Protein AF-A0A178J7U0-F1 (afdb_monomer)

Organism: NCBI:txid300876

Foldseek 3Di:
DADVVLVVLLVQLVVCLVVLPLVSLVVSLVVLVVPLPPDALQNLLSSLQSNLSSLVSNLVSVCVVDPCLPPPDDPSLVSSLVSLVSSVVRPNLVVDDLVVNLVSLQSNLVSCVSVVVLLVSLVSLVVSCVSPVQAPSSLLVNLVSLQVVLVLDPDVLSSLVSLLSSLVSLVCLPVDDGDYPVDDDPLSSVSSVVSNVVSVVSNVVVVPDPVDQLQPADQDDDPVSNVLLQVCLVVLLACAVVSSNHSHVNRSHNPDDADDDDDDVPDDDDVRVVLVVLSVLLVVLSVLLVCLVPDDDADCVCPPDDDDDPVPPDDDHPSSVSNVVSVVSNVVSSVCSVVVSVVVVVVVCVVVDDDPPPPPSPSD

Secondary structure (DSSP, 8-state):
---HHHHHHHHHHHHHHHHT-HHHHHHHHHHHHHHHTTS-HHHHHHHHHHHHHHHHHHHHHHHTS---TT-S--HHHHHHHHHHHHHHHSTTGGGS-HHHHHHHHHHHHHHHHHTT-HHHHHHHHHHHHHH-TTBHHHHHHHHHHHHHHHHT-S-HHHHHHHHHHHHHHHTTBTTB--B-SSS--HHHHHHHHHHHHHHHHHHHHTT--TT--TT-S---SSHHHHHHHHHHHHTT-SS-HHHHH---GGG-S-----------TT----HHHHHHHHHHHHHHHHHHHHHHHH-----GGGTT------SS-PPPSHHHHHHHHHHHHHHHHHHHHHHHHHHHHHHHHTTS-SSSTTSSSTT-

Structure (mmCIF, N/CA/C/O backbone):
data_AF-A0A178J7U0-F1
#
_entry.id   AF-A0A178J7U0-F1
#
loop_
_atom_site.group_PDB
_atom_site.id
_atom_site.type_symbol
_atom_site.label_atom_id
_atom_site.label_alt_id
_atom_site.label_comp_id
_atom_site.label_asym_id
_atom_site.label_entity_id
_atom_site.label_seq_id
_atom_site.pdbx_PDB_ins_code
_atom_site.Cartn_x
_atom_site.Cartn_y
_atom_site.Cartn_z
_atom_site.occupancy
_atom_site.B_iso_or_equiv
_atom_site.auth_seq_id
_atom_site.auth_comp_id
_atom_site.auth_asym_id
_atom_site.auth_atom_id
_atom_site.pdbx_PDB_model_num
ATOM 1 N N . MET A 1 1 ? -24.434 7.297 14.575 1.00 56.34 1 MET A N 1
ATOM 2 C CA . MET A 1 1 ? -23.879 8.047 15.725 1.00 56.34 1 MET A CA 1
ATOM 3 C C . MET A 1 1 ? -23.150 7.041 16.586 1.00 56.34 1 MET A C 1
ATOM 5 O O . MET A 1 1 ? -23.702 5.963 16.775 1.00 56.34 1 MET A O 1
ATOM 9 N N . LEU A 1 2 ? -21.921 7.351 17.004 1.00 70.94 2 LEU A N 1
ATOM 10 C CA . LEU A 1 2 ? -21.118 6.433 17.809 1.00 70.94 2 LEU A CA 1
ATOM 11 C C . LEU A 1 2 ? -21.792 6.242 19.175 1.00 70.94 2 LEU A C 1
ATOM 13 O O . LEU A 1 2 ? -22.425 7.163 19.695 1.00 70.94 2 LEU A O 1
ATOM 17 N N . ASN A 1 3 ? -21.712 5.037 19.736 1.00 82.00 3 ASN A N 1
ATOM 18 C CA . ASN A 1 3 ? -22.188 4.801 21.095 1.00 82.00 3 ASN A CA 1
ATOM 19 C C . ASN A 1 3 ? -21.340 5.648 22.067 1.00 82.00 3 ASN A C 1
ATOM 21 O O . ASN A 1 3 ? -20.114 5.621 22.001 1.00 82.00 3 ASN A O 1
ATOM 25 N N . LYS A 1 4 ? -21.984 6.383 22.980 1.00 86.81 4 LYS A N 1
ATOM 26 C CA . LYS A 1 4 ? -21.313 7.239 23.972 1.00 86.81 4 LYS A CA 1
ATOM 27 C C . LYS A 1 4 ? -20.324 6.465 24.852 1.00 86.81 4 LYS A C 1
ATOM 29 O O . LYS A 1 4 ? -19.312 7.011 25.276 1.00 86.81 4 LYS A O 1
ATOM 34 N N . GLU A 1 5 ? -20.608 5.194 25.124 1.00 90.06 5 GLU A N 1
ATOM 35 C CA . GLU A 1 5 ? -19.690 4.312 25.849 1.00 90.06 5 GLU A CA 1
ATOM 36 C C . GLU A 1 5 ? -18.406 4.048 25.048 1.00 90.06 5 GLU A C 1
ATOM 38 O O . GLU A 1 5 ? -17.313 4.089 25.605 1.00 90.06 5 GLU A O 1
ATOM 43 N N . ILE A 1 6 ? -18.524 3.885 23.727 1.00 91.44 6 ILE A N 1
ATOM 44 C CA . ILE A 1 6 ? -17.388 3.718 22.811 1.00 91.44 6 ILE A CA 1
ATOM 45 C C . ILE A 1 6 ? -16.598 5.028 22.693 1.00 91.44 6 ILE A C 1
ATOM 47 O O . ILE A 1 6 ? -15.373 4.997 22.729 1.00 91.44 6 ILE A O 1
ATOM 51 N N . GLU A 1 7 ? -17.268 6.182 22.618 1.00 90.62 7 GLU A N 1
ATOM 52 C CA . GLU A 1 7 ? -16.591 7.491 22.626 1.00 90.62 7 GLU A CA 1
ATOM 53 C C . GLU A 1 7 ? -15.745 7.682 23.894 1.00 90.62 7 GLU A C 1
ATOM 55 O O . GLU A 1 7 ? -14.576 8.057 23.808 1.00 90.62 7 GLU A O 1
ATOM 60 N N . ASN A 1 8 ? -16.308 7.366 25.065 1.00 92.62 8 ASN A N 1
ATOM 61 C CA . ASN A 1 8 ? -15.583 7.434 26.334 1.00 92.62 8 ASN A CA 1
ATOM 62 C C . ASN A 1 8 ? -14.399 6.461 26.374 1.00 92.62 8 ASN A C 1
ATOM 64 O O . ASN A 1 8 ? -13.331 6.825 26.859 1.00 92.62 8 ASN A O 1
ATOM 68 N N . LEU A 1 9 ? -14.569 5.248 25.838 1.00 93.38 9 LEU A N 1
ATOM 69 C CA . LEU A 1 9 ? -13.493 4.264 25.761 1.00 93.38 9 LEU A CA 1
ATOM 70 C C . LEU A 1 9 ? -12.312 4.783 24.931 1.00 93.38 9 LEU A C 1
ATOM 72 O O . LEU A 1 9 ? -11.167 4.614 25.338 1.00 93.38 9 LEU A O 1
ATOM 76 N N . GLY A 1 10 ? -12.583 5.454 23.806 1.00 92.19 10 GLY A N 1
ATOM 77 C CA . GLY A 1 10 ? -11.550 6.103 22.997 1.00 92.19 10 GLY A CA 1
ATOM 78 C C . GLY A 1 10 ? -10.748 7.135 23.795 1.00 92.19 10 GLY A C 1
ATOM 79 O O . GLY A 1 10 ? -9.522 7.090 23.787 1.00 92.19 10 GLY A O 1
ATOM 80 N N . LEU A 1 11 ? -11.431 7.993 24.561 1.00 92.88 11 LEU A N 1
ATOM 81 C CA . LEU A 1 11 ? -10.778 8.988 25.422 1.00 92.88 11 LEU A CA 1
ATOM 82 C C . LEU A 1 11 ? -9.927 8.343 26.527 1.00 92.88 11 LEU A C 1
ATOM 84 O O . LEU A 1 11 ? -8.836 8.823 26.825 1.00 92.88 11 LEU A O 1
ATOM 88 N N . GLU A 1 12 ? -10.404 7.256 27.141 1.00 95.75 12 GLU A N 1
ATOM 89 C CA . GLU A 1 12 ? -9.623 6.517 28.140 1.00 95.75 12 GLU A CA 1
ATOM 90 C C . GLU A 1 12 ? -8.363 5.886 27.540 1.00 95.75 12 GLU A C 1
ATOM 92 O O . GLU A 1 12 ? -7.323 5.858 28.200 1.00 95.75 12 GLU A O 1
ATOM 97 N N . ILE A 1 13 ? -8.444 5.398 26.299 1.00 94.88 13 ILE A N 1
ATOM 98 C CA . ILE A 1 13 ? -7.295 4.855 25.571 1.00 94.88 13 ILE A CA 1
ATOM 99 C C . ILE A 1 13 ? -6.288 5.958 25.276 1.00 94.88 13 ILE A C 1
ATOM 101 O O . ILE A 1 13 ? -5.111 5.758 25.560 1.00 94.88 13 ILE A O 1
ATOM 105 N N . ASP A 1 14 ? -6.725 7.114 24.776 1.00 91.94 14 ASP A N 1
ATOM 106 C CA . ASP A 1 14 ? -5.828 8.239 24.490 1.00 91.94 14 ASP A CA 1
ATOM 107 C C . ASP A 1 14 ? -5.081 8.678 25.768 1.00 91.94 14 ASP A C 1
ATOM 109 O O . ASP A 1 14 ? -3.853 8.769 25.776 1.00 91.94 14 ASP A O 1
ATOM 113 N N . LEU A 1 15 ? -5.789 8.803 26.899 1.00 94.50 15 LEU A N 1
ATOM 114 C CA . LEU A 1 15 ? -5.183 9.124 28.201 1.00 94.50 15 LEU A CA 1
ATOM 115 C C . LEU A 1 15 ? -4.188 8.056 28.688 1.00 94.50 15 LEU A C 1
ATOM 117 O O . LEU A 1 15 ? -3.141 8.384 29.257 1.00 94.50 15 LEU A O 1
ATOM 121 N N . ALA A 1 16 ? -4.505 6.773 28.501 1.00 94.69 16 ALA A N 1
ATOM 122 C CA . ALA A 1 16 ? -3.614 5.676 28.873 1.00 94.69 16 ALA A CA 1
ATOM 123 C C . ALA A 1 16 ? -2.362 5.627 27.976 1.00 94.69 16 ALA A C 1
ATOM 125 O O . ALA A 1 16 ? -1.269 5.336 28.468 1.00 94.69 16 ALA A O 1
ATOM 126 N N . CYS A 1 17 ? -2.499 5.967 26.689 1.00 90.75 17 CYS A N 1
ATOM 127 C CA . CYS A 1 17 ? -1.376 6.124 25.764 1.00 90.75 17 CYS A CA 1
ATOM 128 C C . CYS A 1 17 ? -0.440 7.249 26.229 1.00 90.75 17 CYS A C 1
ATOM 130 O O . CYS A 1 17 ? 0.756 7.012 26.403 1.00 90.75 17 CYS A O 1
ATOM 132 N N . ASP A 1 18 ? -0.986 8.437 26.505 1.00 90.19 18 ASP A N 1
ATOM 133 C CA . ASP A 1 18 ? -0.214 9.615 26.925 1.00 90.19 18 ASP A CA 1
ATOM 134 C C . ASP A 1 18 ? 0.544 9.379 28.242 1.00 90.19 18 ASP A C 1
ATOM 136 O O . ASP A 1 18 ? 1.691 9.803 28.413 1.00 90.19 18 ASP A O 1
ATOM 140 N N . SER A 1 19 ? -0.077 8.656 29.177 1.00 93.44 19 SER A N 1
ATOM 141 C CA . SER A 1 19 ? 0.513 8.323 30.479 1.00 93.44 19 SER A CA 1
ATOM 142 C C . SER A 1 19 ? 1.409 7.077 30.471 1.00 93.44 19 SER A C 1
ATOM 144 O O . SER A 1 19 ? 2.057 6.801 31.480 1.00 93.44 19 SER A O 1
ATOM 146 N N . ASN A 1 20 ? 1.515 6.361 29.344 1.00 91.56 20 ASN A N 1
ATOM 147 C CA . ASN A 1 20 ? 2.221 5.078 29.227 1.00 91.56 20 ASN A CA 1
ATOM 148 C C . ASN A 1 20 ? 1.742 4.010 30.244 1.00 91.56 20 ASN A C 1
ATOM 150 O O . ASN A 1 20 ? 2.546 3.214 30.736 1.00 91.56 20 ASN A O 1
ATOM 154 N N . ASP A 1 21 ? 0.446 3.975 30.575 1.00 94.94 21 ASP A N 1
ATOM 155 C CA . ASP A 1 21 ? -0.117 3.022 31.545 1.00 94.94 21 ASP A CA 1
ATOM 156 C C . ASP A 1 21 ? -0.428 1.667 30.884 1.00 94.94 21 ASP A C 1
ATOM 158 O O . ASP A 1 21 ? -1.527 1.417 30.379 1.00 94.94 21 ASP A O 1
ATOM 162 N N . SER A 1 22 ? 0.557 0.766 30.889 1.00 94.31 22 SER A N 1
ATOM 163 C CA . SER A 1 22 ? 0.440 -0.559 30.266 1.00 94.31 22 SER A CA 1
ATOM 164 C C . SER A 1 22 ? -0.663 -1.429 30.880 1.00 94.31 22 SER A C 1
ATOM 166 O O . SER A 1 22 ? -1.367 -2.129 30.152 1.00 94.31 22 SER A O 1
ATOM 168 N N . LEU A 1 23 ? -0.871 -1.363 32.200 1.00 94.81 23 LEU A N 1
ATOM 169 C CA . LEU A 1 23 ? -1.916 -2.136 32.879 1.00 94.81 23 LEU A CA 1
ATOM 170 C C . LEU A 1 23 ? -3.306 -1.659 32.461 1.00 94.81 23 LEU A C 1
ATOM 172 O O . LEU A 1 23 ? -4.184 -2.479 32.185 1.00 94.81 23 LEU A O 1
ATOM 176 N N . LYS A 1 24 ? -3.507 -0.340 32.388 1.00 96.00 24 LYS A N 1
ATOM 177 C CA . LYS A 1 24 ? -4.772 0.238 31.933 1.00 96.00 24 LYS A CA 1
ATOM 178 C C . LYS A 1 24 ? -5.029 -0.069 30.456 1.00 96.00 24 LYS A C 1
ATOM 180 O O . LYS A 1 24 ? -6.157 -0.419 30.118 1.00 96.00 24 LYS A O 1
ATOM 185 N N . LEU A 1 25 ? -4.012 -0.023 29.592 1.00 95.81 25 LEU A N 1
ATOM 186 C CA . LEU A 1 25 ? -4.142 -0.393 28.173 1.00 95.81 25 LEU A CA 1
ATOM 187 C C . LEU A 1 25 ? -4.591 -1.852 27.984 1.00 95.81 25 LEU A C 1
ATOM 189 O O . LEU A 1 25 ? -5.482 -2.118 27.175 1.00 95.81 25 LEU A O 1
ATOM 193 N N . GLU A 1 26 ? -4.045 -2.789 28.765 1.00 95.69 26 GLU A N 1
ATOM 194 C CA . GLU A 1 26 ? -4.482 -4.195 28.748 1.00 95.69 26 GLU A CA 1
ATOM 195 C C . GLU A 1 26 ? -5.931 -4.361 29.233 1.00 95.69 26 GLU A C 1
ATOM 197 O O . GLU A 1 26 ? -6.718 -5.104 28.644 1.00 95.69 26 GLU A O 1
ATOM 202 N N . GLN A 1 27 ? -6.339 -3.620 30.269 1.00 95.75 27 GLN A N 1
ATOM 203 C CA . GLN A 1 27 ? -7.735 -3.616 30.721 1.00 95.75 27 GLN A CA 1
ATOM 204 C C . GLN A 1 27 ? -8.685 -3.072 29.644 1.00 95.75 27 GLN A C 1
ATOM 206 O O . GLN A 1 27 ? -9.759 -3.634 29.421 1.00 95.75 27 GLN A O 1
ATOM 211 N N . LEU A 1 28 ? -8.289 -2.001 28.953 1.00 96.00 28 LEU A N 1
ATOM 212 C CA . LEU A 1 28 ? -9.078 -1.382 27.886 1.00 96.00 28 LEU A CA 1
ATOM 213 C C . LEU A 1 28 ? -9.210 -2.296 26.657 1.00 96.00 28 LEU A C 1
ATOM 215 O O . LEU A 1 28 ? -10.269 -2.314 26.027 1.00 96.00 28 LEU A O 1
ATOM 219 N N . LEU A 1 29 ? -8.196 -3.116 26.352 1.00 94.50 29 LEU A N 1
ATOM 220 C CA . LEU A 1 29 ? -8.285 -4.159 25.320 1.00 94.50 29 LEU A CA 1
ATOM 221 C C . LEU A 1 29 ? -9.400 -5.171 25.618 1.00 94.50 29 LEU A C 1
ATOM 223 O O . LEU A 1 29 ? -10.203 -5.476 24.733 1.00 94.50 29 LEU A O 1
ATOM 227 N N . VAL A 1 30 ? -9.486 -5.646 26.864 1.00 92.94 30 VAL A N 1
ATOM 228 C CA . VAL A 1 30 ? -10.559 -6.553 27.314 1.00 92.94 30 VAL A CA 1
ATOM 229 C C . VAL A 1 30 ? -11.921 -5.849 27.308 1.00 92.94 30 VAL A C 1
ATOM 231 O O . VAL A 1 30 ? -12.940 -6.450 26.949 1.00 92.94 30 VAL A O 1
ATOM 234 N N . GLY A 1 31 ? -11.945 -4.559 27.652 1.00 91.81 31 GLY A N 1
ATOM 235 C CA . GLY A 1 31 ? -13.135 -3.713 27.549 1.00 91.81 31 GLY A CA 1
ATOM 236 C C . GLY A 1 31 ? -13.683 -3.649 26.121 1.00 91.81 31 GLY A C 1
ATOM 237 O O . GLY A 1 31 ? -14.880 -3.852 25.914 1.00 91.81 31 GLY A O 1
ATOM 238 N N . CYS A 1 32 ? -12.807 -3.477 25.124 1.00 93.31 32 CYS A N 1
ATOM 239 C CA . CYS A 1 32 ? -13.200 -3.498 23.713 1.00 93.31 32 CYS A CA 1
ATOM 240 C C . CYS A 1 32 ? -13.886 -4.819 23.328 1.00 93.31 32 CYS A C 1
ATOM 242 O O . CYS A 1 32 ? -14.927 -4.800 22.673 1.00 93.31 32 CYS A O 1
ATOM 244 N N . ASP A 1 33 ? -13.329 -5.963 23.745 1.00 91.50 33 ASP A N 1
ATOM 245 C CA . ASP A 1 33 ? -13.889 -7.288 23.432 1.00 91.50 33 ASP A CA 1
ATOM 246 C C . ASP A 1 33 ? -15.266 -7.514 24.063 1.00 91.50 33 ASP A C 1
ATOM 248 O O . ASP A 1 33 ? -16.143 -8.116 23.441 1.00 91.50 33 ASP A O 1
ATOM 252 N N . SER A 1 34 ? -15.481 -6.981 25.265 1.00 90.88 34 SER A N 1
ATOM 253 C CA . SER A 1 34 ? -16.760 -7.096 25.972 1.00 90.88 34 SER A CA 1
ATOM 254 C C . SER A 1 34 ? -17.892 -6.346 25.258 1.00 90.88 34 SER A C 1
ATOM 256 O O . SER A 1 34 ? -19.037 -6.797 25.278 1.00 90.88 34 SER A O 1
ATOM 258 N N . LEU A 1 35 ? -17.576 -5.238 24.578 1.00 90.50 35 LEU A N 1
ATOM 259 C CA . LEU A 1 35 ? -18.547 -4.435 23.827 1.00 90.50 35 LEU A CA 1
ATOM 260 C C . LEU A 1 35 ? -18.816 -4.977 22.414 1.00 90.50 35 LEU A C 1
ATOM 262 O O . LEU A 1 35 ? -19.879 -4.734 21.853 1.00 90.50 35 LEU A O 1
ATOM 266 N N . MET A 1 36 ? -17.903 -5.759 21.830 1.00 89.62 36 MET A N 1
ATOM 267 C CA . MET A 1 36 ? -18.002 -6.199 20.430 1.00 89.62 36 MET A CA 1
ATOM 268 C C . MET A 1 36 ? -19.261 -7.014 20.084 1.00 89.62 36 MET A C 1
ATOM 270 O O . MET A 1 36 ? -19.734 -6.946 18.949 1.00 89.62 36 MET A O 1
ATOM 274 N N . GLY A 1 37 ? -19.768 -7.826 21.018 1.00 83.56 37 GLY A N 1
ATOM 275 C CA . GLY A 1 37 ? -20.770 -8.861 20.726 1.00 83.56 37 GLY A CA 1
ATOM 276 C C . GLY A 1 37 ? -22.147 -8.341 20.297 1.00 83.56 37 GLY A C 1
ATOM 277 O O . GLY A 1 37 ? -22.825 -9.015 19.526 1.00 83.56 37 GLY A O 1
ATOM 278 N N . ASN A 1 38 ? -22.539 -7.148 20.755 1.00 80.31 38 ASN A N 1
ATOM 279 C CA . ASN A 1 38 ? -23.889 -6.596 20.563 1.00 80.31 38 ASN A CA 1
ATOM 280 C C . ASN A 1 38 ? -23.914 -5.301 19.734 1.00 80.31 38 ASN A C 1
ATOM 282 O O . ASN A 1 38 ? -24.958 -4.661 19.626 1.00 80.31 38 ASN A O 1
ATOM 286 N N . GLU A 1 39 ? -22.776 -4.902 19.169 1.00 91.69 39 GLU A N 1
ATOM 287 C CA . GLU A 1 39 ? -22.615 -3.600 18.523 1.00 91.69 39 GLU A CA 1
ATOM 288 C C . GLU A 1 39 ? -22.835 -3.636 17.009 1.00 91.69 39 GLU A C 1
ATOM 290 O O . GLU A 1 39 ? -22.715 -4.675 16.351 1.00 91.69 39 GLU A O 1
ATOM 295 N N . THR A 1 40 ? -23.149 -2.467 16.440 1.00 93.56 40 THR A N 1
ATOM 296 C CA . THR A 1 40 ? -23.300 -2.322 14.987 1.00 93.56 40 THR A CA 1
ATOM 297 C C . THR A 1 40 ? -21.966 -2.536 14.278 1.00 93.56 40 THR A C 1
ATOM 299 O O . THR A 1 40 ? -20.893 -2.372 14.860 1.00 93.56 40 THR A O 1
ATOM 302 N N . SER A 1 41 ? -22.007 -2.878 12.990 1.00 94.44 41 SER A N 1
ATOM 303 C CA . SER A 1 41 ? -20.782 -3.095 12.216 1.00 94.44 41 SER A CA 1
ATOM 304 C C . SER A 1 41 ? -19.898 -1.836 12.166 1.00 94.44 41 SER A C 1
ATOM 306 O O . SER A 1 41 ? -18.675 -1.960 12.215 1.00 94.44 41 SER A O 1
ATOM 308 N N . GLU A 1 42 ? -20.485 -0.628 12.163 1.00 94.81 42 GLU A N 1
ATOM 309 C CA . GLU A 1 42 ? -19.720 0.627 12.253 1.00 94.81 42 GLU A CA 1
ATOM 310 C C . GLU A 1 42 ? -18.976 0.729 13.591 1.00 94.81 42 GLU A C 1
ATOM 312 O O . GLU A 1 42 ? -17.767 0.965 13.629 1.00 94.81 42 GLU A O 1
ATOM 317 N N . ASN A 1 43 ? -19.680 0.486 14.699 1.00 94.88 43 ASN A N 1
ATOM 318 C CA . ASN A 1 43 ? -19.107 0.539 16.041 1.00 94.88 43 ASN A CA 1
ATOM 319 C C . ASN A 1 43 ? -18.037 -0.543 16.249 1.00 94.88 43 ASN A C 1
ATOM 321 O O . ASN A 1 43 ? -16.989 -0.264 16.830 1.00 94.88 43 ASN A O 1
ATOM 325 N N . ARG A 1 44 ? -18.230 -1.753 15.707 1.00 96.06 44 ARG A N 1
ATOM 326 C CA . ARG A 1 44 ? -17.207 -2.814 15.721 1.00 96.06 44 ARG A CA 1
ATOM 327 C C . ARG A 1 44 ? -15.947 -2.412 14.961 1.00 96.06 44 ARG A C 1
ATOM 329 O O . ARG A 1 44 ? -14.849 -2.700 15.432 1.00 96.06 44 ARG A O 1
ATOM 336 N N . SER A 1 45 ? -16.081 -1.710 13.834 1.00 96.75 45 SER A N 1
ATOM 337 C CA . SER A 1 45 ? -14.922 -1.179 13.110 1.00 96.75 45 SER A CA 1
ATOM 338 C C . SER A 1 45 ? -14.123 -0.199 13.975 1.00 96.75 45 SER A C 1
ATOM 340 O O . SER A 1 45 ? -12.893 -0.257 13.997 1.00 96.75 45 SER A O 1
ATOM 342 N N . VAL A 1 46 ? -14.801 0.674 14.724 1.00 96.50 46 VAL A N 1
ATOM 343 C CA . VAL A 1 46 ? -14.142 1.618 15.642 1.00 96.50 46 VAL A CA 1
ATOM 344 C C . VAL A 1 46 ? -13.509 0.902 16.838 1.00 96.50 46 VAL A C 1
ATOM 346 O O . VAL A 1 46 ? -12.366 1.190 17.179 1.00 96.50 46 VAL A O 1
ATOM 349 N N . LEU A 1 47 ? -14.180 -0.090 17.426 1.00 96.69 47 LEU A N 1
ATOM 350 C CA . LEU A 1 47 ? -13.606 -0.907 18.501 1.00 96.69 47 LEU A CA 1
ATOM 351 C C . LEU A 1 47 ? -12.342 -1.645 18.042 1.00 96.69 47 LEU A C 1
ATOM 353 O O . LEU A 1 47 ? -11.349 -1.676 18.764 1.00 96.69 47 LEU A O 1
ATOM 357 N N . TYR A 1 48 ? -12.323 -2.193 16.824 1.00 97.94 48 TYR A N 1
ATOM 358 C CA . TYR A 1 48 ? -11.107 -2.790 16.270 1.00 97.94 48 TYR A CA 1
ATOM 359 C C . TYR A 1 48 ? -9.983 -1.769 16.063 1.00 97.94 48 TYR A C 1
ATOM 361 O O . TYR A 1 48 ? -8.823 -2.089 16.325 1.00 97.94 48 TYR A O 1
ATOM 369 N N . PHE A 1 49 ? -10.306 -0.547 15.639 1.00 97.19 49 PHE A N 1
ATOM 370 C CA . PHE A 1 49 ? -9.333 0.544 15.575 1.00 97.19 49 PHE A CA 1
ATOM 371 C C . PHE A 1 49 ? -8.753 0.874 16.962 1.00 97.19 49 PHE A C 1
ATOM 373 O O . PHE A 1 49 ? -7.538 0.966 17.112 1.00 97.19 49 PHE A O 1
ATOM 380 N N . TYR A 1 50 ? -9.588 0.945 17.998 1.00 96.81 50 TYR A N 1
ATOM 381 C CA . TYR A 1 50 ? -9.144 1.152 19.379 1.00 96.81 50 TYR A CA 1
ATOM 382 C C . TYR A 1 50 ? -8.248 0.031 19.900 1.00 96.81 50 TYR A C 1
ATOM 384 O O . TYR A 1 50 ? -7.197 0.304 20.479 1.00 96.81 50 TYR A O 1
ATOM 392 N N . LYS A 1 51 ? -8.582 -1.232 19.610 1.00 97.50 51 LYS A N 1
ATOM 393 C CA . LYS A 1 51 ? -7.704 -2.362 19.941 1.00 97.50 51 LYS A CA 1
ATOM 394 C C . LYS A 1 51 ? -6.329 -2.238 19.288 1.00 97.50 51 LYS A C 1
ATOM 396 O O . LYS A 1 51 ? -5.319 -2.558 19.916 1.00 97.50 51 LYS A O 1
ATOM 401 N N . ALA A 1 52 ? -6.284 -1.771 18.041 1.00 97.19 52 ALA A N 1
ATOM 402 C CA . ALA A 1 52 ? -5.025 -1.521 17.357 1.00 97.19 52 ALA A CA 1
ATOM 403 C C . ALA A 1 52 ? -4.211 -0.415 18.042 1.00 97.19 52 ALA A C 1
ATOM 405 O O . ALA A 1 52 ? -3.023 -0.619 18.274 1.00 97.19 52 ALA A O 1
ATOM 406 N N . ASN A 1 53 ? -4.842 0.693 18.448 1.00 95.31 53 ASN A N 1
ATOM 407 C CA . ASN A 1 53 ? -4.162 1.770 19.176 1.00 95.31 53 ASN A CA 1
ATOM 408 C C . ASN A 1 53 ? -3.577 1.283 20.511 1.00 95.31 53 ASN A C 1
ATOM 410 O O . ASN A 1 53 ? -2.418 1.569 20.801 1.00 95.31 53 ASN A O 1
ATOM 414 N N . CYS A 1 54 ? -4.313 0.469 21.278 1.00 96.44 54 CYS A N 1
ATOM 415 C CA . CYS A 1 54 ? -3.770 -0.133 22.499 1.00 96.44 54 CYS A CA 1
ATOM 416 C C . CYS A 1 54 ? -2.546 -1.016 22.214 1.00 96.44 54 CYS A C 1
ATOM 418 O O . CYS A 1 54 ? -1.544 -0.930 22.919 1.00 96.44 54 CYS A O 1
ATOM 420 N N . CYS A 1 55 ? -2.599 -1.850 21.169 1.00 95.19 55 CYS A N 1
ATOM 421 C CA . CYS A 1 55 ? -1.465 -2.689 20.765 1.00 95.19 55 CYS A CA 1
ATOM 422 C C . CYS A 1 55 ? -0.253 -1.859 20.318 1.00 95.19 55 CYS A C 1
ATOM 424 O O . CYS A 1 55 ? 0.879 -2.216 20.646 1.00 95.19 55 CYS A O 1
ATOM 426 N N . ALA A 1 56 ? -0.481 -0.752 19.606 1.00 93.19 56 ALA A N 1
ATOM 427 C CA . ALA A 1 56 ? 0.569 0.174 19.197 1.00 93.19 56 ALA A CA 1
ATOM 428 C C . ALA A 1 56 ? 1.237 0.834 20.414 1.00 93.19 56 ALA A C 1
ATOM 430 O O . ALA A 1 56 ? 2.463 0.826 20.518 1.00 93.19 56 ALA A O 1
ATOM 431 N N . ALA A 1 57 ? 0.444 1.329 21.369 1.00 93.94 57 ALA A N 1
ATOM 432 C CA . ALA A 1 57 ? 0.950 1.947 22.591 1.00 93.94 57 ALA A CA 1
ATOM 433 C C . ALA A 1 57 ? 1.724 0.951 23.469 1.00 93.94 57 ALA A C 1
ATOM 435 O O . ALA A 1 57 ? 2.848 1.236 23.877 1.00 93.94 57 ALA A O 1
ATOM 436 N N . LEU A 1 58 ? 1.180 -0.253 23.689 1.00 93.44 58 LEU A N 1
ATOM 437 C CA . LEU A 1 58 ? 1.866 -1.321 24.425 1.00 93.44 58 LEU A CA 1
ATOM 438 C C . LEU A 1 58 ? 3.201 -1.685 23.773 1.00 93.44 58 LEU A C 1
ATOM 440 O O . LEU A 1 58 ? 4.213 -1.752 24.463 1.00 93.44 58 LEU A O 1
ATOM 444 N N . ARG A 1 59 ? 3.236 -1.818 22.440 1.00 90.56 59 ARG A N 1
ATOM 445 C CA . ARG A 1 59 ? 4.479 -2.043 21.689 1.00 90.56 59 ARG A CA 1
ATOM 446 C C . ARG A 1 59 ? 5.507 -0.943 21.943 1.00 90.56 59 ARG A C 1
ATOM 448 O O . ARG A 1 59 ? 6.677 -1.245 22.147 1.00 90.56 59 ARG A O 1
ATOM 455 N N . MET A 1 60 ? 5.094 0.324 21.906 1.00 88.25 60 MET A N 1
ATOM 456 C CA . MET A 1 60 ? 6.002 1.448 22.151 1.00 88.25 60 MET A CA 1
ATOM 457 C C . MET A 1 60 ? 6.545 1.453 23.583 1.00 88.25 60 MET A C 1
ATOM 459 O O . MET A 1 60 ? 7.713 1.777 23.778 1.00 88.25 60 MET A O 1
ATOM 463 N N . ILE A 1 61 ? 5.731 1.080 24.574 1.00 89.62 61 ILE A N 1
ATOM 464 C CA . ILE A 1 61 ? 6.157 0.967 25.976 1.00 89.62 61 ILE A CA 1
ATOM 465 C C . ILE A 1 61 ? 7.152 -0.187 26.140 1.00 89.62 61 ILE A C 1
ATOM 467 O O . ILE A 1 61 ? 8.246 0.028 26.651 1.00 89.62 61 ILE A O 1
ATOM 471 N N . GLU A 1 62 ? 6.808 -1.382 25.651 1.00 86.94 62 GLU A N 1
ATOM 472 C CA . GLU A 1 62 ? 7.632 -2.598 25.747 1.00 86.94 62 GLU A CA 1
ATOM 473 C C . GLU A 1 62 ? 9.014 -2.422 25.083 1.00 86.94 62 GLU A C 1
ATOM 475 O O . GLU A 1 62 ? 10.017 -2.939 25.576 1.00 86.94 62 GLU A O 1
ATOM 480 N N . ARG A 1 63 ? 9.093 -1.643 23.994 1.00 81.88 63 ARG A N 1
ATOM 481 C CA . ARG A 1 63 ? 10.347 -1.349 23.277 1.00 81.88 63 ARG A CA 1
ATOM 482 C C . ARG A 1 63 ? 11.304 -0.413 24.005 1.00 81.88 63 ARG A C 1
ATOM 484 O O . ARG A 1 63 ? 12.490 -0.419 23.689 1.00 81.88 63 ARG A O 1
ATOM 491 N N . LYS A 1 64 ? 10.840 0.384 24.973 1.00 81.06 64 LYS A N 1
ATOM 492 C CA . LYS A 1 64 ? 11.741 1.271 25.736 1.00 81.06 64 LYS A CA 1
ATOM 493 C C . LYS A 1 64 ? 12.782 0.480 26.528 1.00 81.06 64 LYS A C 1
ATOM 495 O O . LYS A 1 64 ? 13.886 0.974 26.740 1.00 81.06 64 LYS A O 1
ATOM 500 N N . ASP A 1 65 ? 12.441 -0.747 26.913 1.00 74.12 65 ASP A N 1
ATOM 501 C CA . ASP A 1 65 ? 13.266 -1.592 27.772 1.00 74.12 65 ASP A CA 1
ATOM 502 C C . ASP A 1 65 ? 14.075 -2.653 26.998 1.00 74.12 65 ASP A C 1
ATOM 504 O O . ASP A 1 65 ? 14.963 -3.289 27.570 1.00 74.12 65 ASP A O 1
ATOM 508 N N . VAL A 1 66 ? 13.799 -2.856 25.700 1.00 72.81 66 VAL A N 1
ATOM 509 C CA . VAL A 1 66 ? 14.416 -3.910 24.875 1.00 72.81 66 VAL A CA 1
ATOM 510 C C . VAL A 1 66 ? 14.660 -3.419 23.445 1.00 72.81 66 VAL A C 1
ATOM 512 O O . VAL A 1 66 ? 13.720 -3.074 22.736 1.00 72.81 66 VAL A O 1
ATOM 515 N N . ASP A 1 67 ? 15.915 -3.476 22.980 1.00 68.69 67 ASP A N 1
ATOM 516 C CA . ASP A 1 67 ? 16.242 -3.287 21.559 1.00 68.69 67 ASP A CA 1
ATOM 517 C C . ASP A 1 67 ? 15.808 -4.524 20.753 1.00 68.69 67 ASP A C 1
ATOM 519 O O . ASP A 1 67 ? 16.508 -5.540 20.690 1.00 68.69 67 ASP A O 1
ATOM 523 N N . ASP A 1 68 ? 14.617 -4.444 20.161 1.00 67.44 68 ASP A N 1
ATOM 524 C CA . ASP A 1 68 ? 14.009 -5.476 19.321 1.00 67.44 68 ASP A CA 1
ATOM 525 C C . ASP A 1 68 ? 14.065 -5.131 17.823 1.00 67.44 68 ASP A C 1
ATOM 527 O O . ASP A 1 68 ? 13.376 -5.774 17.028 1.00 67.44 68 ASP A O 1
ATOM 531 N N . THR A 1 69 ? 14.896 -4.159 17.418 1.00 62.84 69 THR A N 1
ATOM 532 C CA . THR A 1 69 ? 14.908 -3.566 16.065 1.00 62.84 69 THR A CA 1
ATOM 533 C C . THR A 1 69 ? 14.949 -4.608 14.939 1.00 62.84 69 THR A C 1
ATOM 535 O O . THR A 1 69 ? 14.337 -4.429 13.888 1.00 62.84 69 THR A O 1
ATOM 538 N N . TRP A 1 70 ? 15.641 -5.731 15.161 1.00 63.22 70 TRP A N 1
ATOM 539 C CA . TRP A 1 70 ? 15.801 -6.821 14.187 1.00 63.22 70 TRP A CA 1
ATOM 540 C C . TRP A 1 70 ? 15.038 -8.097 14.551 1.00 63.22 70 TRP A C 1
ATOM 542 O O . TRP A 1 70 ? 15.261 -9.153 13.948 1.00 63.22 70 TRP A O 1
ATOM 552 N N . ASN A 1 71 ? 14.162 -8.038 15.552 1.00 69.31 71 ASN A N 1
ATOM 553 C CA . ASN A 1 71 ? 13.371 -9.186 15.944 1.00 69.31 71 ASN A CA 1
ATOM 554 C C . ASN A 1 71 ? 12.274 -9.438 14.903 1.00 69.31 71 ASN A C 1
ATOM 556 O O . ASN A 1 71 ? 11.418 -8.596 14.627 1.00 69.31 71 ASN A O 1
ATOM 560 N N . TRP A 1 72 ? 12.302 -10.637 14.329 1.00 65.81 72 TRP A N 1
ATOM 561 C CA . TRP A 1 72 ? 11.295 -11.102 13.379 1.00 65.81 72 TRP A CA 1
ATOM 562 C C . TRP A 1 72 ? 9.961 -11.421 14.071 1.00 65.81 72 TRP A C 1
ATOM 564 O O . TRP A 1 72 ? 8.916 -11.420 13.423 1.00 65.81 72 TRP A O 1
ATOM 574 N N . HIS A 1 73 ? 9.975 -11.669 15.385 1.00 72.88 73 HIS A N 1
ATOM 575 C CA . HIS A 1 73 ? 8.775 -11.889 16.187 1.00 72.88 73 HIS A CA 1
ATOM 576 C C . HIS A 1 73 ? 8.267 -10.562 16.759 1.00 72.88 73 HIS A C 1
ATOM 578 O O . HIS A 1 73 ? 8.700 -10.132 17.823 1.00 72.88 73 HIS A O 1
ATOM 584 N N . GLN A 1 74 ? 7.331 -9.923 16.051 1.00 80.25 74 GLN A N 1
ATOM 585 C CA . GLN A 1 74 ? 6.690 -8.671 16.475 1.00 80.25 74 GLN A CA 1
ATOM 586 C C . GLN A 1 74 ? 5.195 -8.890 16.735 1.00 80.25 74 GLN A C 1
ATOM 588 O O . GLN A 1 74 ? 4.342 -8.470 15.953 1.00 80.25 74 GLN A O 1
ATOM 593 N N . GLU A 1 75 ? 4.868 -9.586 17.825 1.00 88.88 75 GLU A N 1
ATOM 594 C CA . GLU A 1 75 ? 3.496 -10.020 18.131 1.00 88.88 75 GLU A CA 1
ATOM 595 C C . GLU A 1 75 ? 2.506 -8.849 18.216 1.00 88.88 75 GLU A C 1
ATOM 597 O O . GLU A 1 75 ? 1.448 -8.888 17.580 1.00 88.88 75 GLU A O 1
ATOM 602 N N . ARG A 1 76 ? 2.873 -7.766 18.915 1.00 91.06 76 ARG A N 1
ATOM 603 C CA . ARG A 1 76 ? 2.028 -6.567 19.028 1.00 91.06 76 ARG A CA 1
ATOM 604 C C . ARG A 1 76 ? 1.783 -5.884 17.686 1.00 91.06 76 ARG A C 1
ATOM 606 O O . ARG A 1 76 ? 0.643 -5.542 17.397 1.00 91.06 76 ARG A O 1
ATOM 613 N N . LEU A 1 77 ? 2.811 -5.746 16.841 1.00 90.38 77 LEU A N 1
ATOM 614 C CA . LEU A 1 77 ? 2.667 -5.137 15.511 1.00 90.38 77 LEU A CA 1
ATOM 615 C C . LEU A 1 77 ? 1.777 -5.989 14.594 1.00 90.38 77 LEU A C 1
ATOM 617 O O . LEU A 1 77 ? 0.918 -5.470 13.884 1.00 90.38 77 LEU A O 1
ATOM 621 N N . ILE A 1 78 ? 1.952 -7.313 14.615 1.00 92.06 78 ILE A N 1
ATOM 622 C CA . ILE A 1 78 ? 1.106 -8.227 13.837 1.00 92.06 78 ILE A CA 1
ATOM 623 C C . ILE A 1 78 ? -0.350 -8.138 14.314 1.00 92.06 78 ILE A C 1
ATOM 625 O O . ILE A 1 78 ? -1.266 -8.090 13.490 1.00 92.06 78 ILE A O 1
ATOM 629 N N . THR A 1 79 ? -0.564 -8.076 15.629 1.00 94.44 79 THR A N 1
ATOM 630 C CA . THR A 1 79 ? -1.894 -7.973 16.244 1.00 94.44 79 THR A CA 1
ATOM 631 C C . THR A 1 79 ? -2.564 -6.632 15.939 1.00 94.44 79 THR A C 1
ATOM 633 O O . THR A 1 79 ? -3.736 -6.610 15.562 1.00 94.44 79 THR A O 1
ATOM 636 N N . GLU A 1 80 ? -1.815 -5.528 15.994 1.00 95.62 80 GLU A N 1
ATOM 637 C CA . GLU A 1 80 ? -2.241 -4.190 15.566 1.00 95.62 80 GLU A CA 1
ATOM 638 C C . GLU A 1 80 ? -2.767 -4.220 14.121 1.00 95.62 80 GLU A C 1
ATOM 640 O O . GLU A 1 80 ? -3.926 -3.884 13.864 1.00 95.62 80 GLU A O 1
ATOM 645 N N . ILE A 1 81 ? -1.961 -4.722 13.178 1.00 95.44 81 ILE A N 1
ATOM 646 C CA . ILE A 1 81 ? -2.346 -4.819 11.761 1.00 95.44 81 ILE A CA 1
ATOM 647 C C . ILE A 1 81 ? -3.558 -5.739 11.577 1.00 95.44 81 ILE A C 1
ATOM 649 O O . ILE A 1 81 ? -4.438 -5.446 10.764 1.00 95.44 81 ILE A O 1
ATOM 653 N N . LEU A 1 82 ? -3.633 -6.855 12.309 1.00 96.75 82 LEU A N 1
ATOM 654 C CA . LEU A 1 82 ? -4.772 -7.771 12.243 1.00 96.75 82 LEU A CA 1
ATOM 655 C C . LEU A 1 82 ? -6.065 -7.077 12.681 1.00 96.75 82 LEU A C 1
ATOM 657 O O . LEU A 1 82 ? -7.083 -7.222 12.005 1.00 96.75 82 LEU A O 1
ATOM 661 N N . HIS A 1 83 ? -6.034 -6.324 13.780 1.00 98.12 83 HIS A N 1
ATOM 662 C CA . HIS A 1 83 ? -7.189 -5.567 14.251 1.00 98.12 83 HIS A CA 1
ATOM 663 C C . HIS A 1 83 ? -7.618 -4.506 13.244 1.00 98.12 83 HIS A C 1
ATOM 665 O O . HIS A 1 83 ? -8.788 -4.472 12.875 1.00 98.12 83 HIS A O 1
ATOM 671 N N . LEU A 1 84 ? -6.686 -3.731 12.691 1.00 98.44 84 LEU A N 1
ATOM 672 C CA . LEU A 1 84 ? -7.020 -2.746 11.662 1.00 98.44 84 LEU A CA 1
ATOM 673 C C . LEU A 1 84 ? -7.611 -3.395 10.398 1.00 98.44 84 LEU A C 1
ATOM 675 O O . LEU A 1 84 ? -8.566 -2.885 9.819 1.00 98.44 84 LEU A O 1
ATOM 679 N N . ARG A 1 85 ? -7.100 -4.558 9.975 1.00 98.00 85 ARG A N 1
ATOM 680 C CA . ARG A 1 85 ? -7.683 -5.305 8.846 1.00 98.00 85 ARG A CA 1
ATOM 681 C C . ARG A 1 85 ? -9.074 -5.848 9.164 1.00 98.00 85 ARG A C 1
ATOM 683 O O . ARG A 1 85 ? -9.905 -5.884 8.263 1.00 98.00 85 ARG A O 1
ATOM 690 N N . LYS A 1 86 ? -9.337 -6.250 10.413 1.00 97.69 86 LYS A N 1
ATOM 691 C CA . LYS A 1 86 ? -10.687 -6.610 10.870 1.00 97.69 86 LYS A CA 1
ATOM 692 C C . LYS A 1 86 ? -11.619 -5.400 10.861 1.00 97.69 86 LYS A C 1
ATOM 694 O O . LYS A 1 86 ? -12.745 -5.551 10.410 1.00 97.69 86 LYS A O 1
ATOM 699 N N . ALA A 1 87 ? -11.137 -4.214 11.245 1.00 98.00 87 ALA A N 1
ATOM 700 C CA . ALA A 1 87 ? -11.901 -2.972 11.131 1.00 98.00 87 ALA A CA 1
ATOM 701 C C . ALA A 1 87 ? -12.350 -2.726 9.682 1.00 98.00 87 ALA A C 1
ATOM 703 O O . ALA A 1 87 ? -13.532 -2.561 9.425 1.00 98.00 87 ALA A O 1
ATOM 704 N N . VAL A 1 88 ? -11.433 -2.822 8.714 1.00 98.00 88 VAL A N 1
ATOM 705 C CA . VAL A 1 88 ? -11.762 -2.675 7.280 1.00 98.00 88 VAL A CA 1
ATOM 70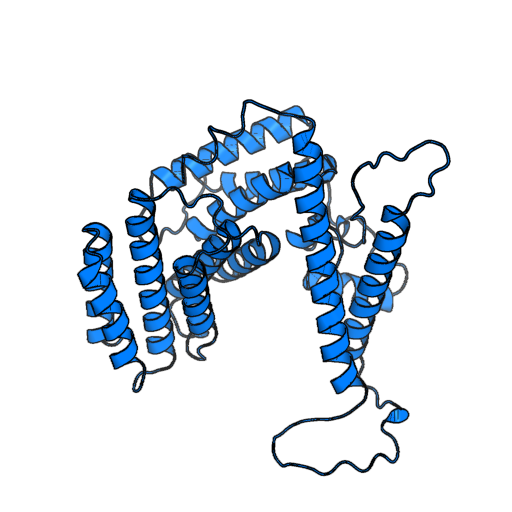6 C C . VAL A 1 88 ? -12.695 -3.781 6.762 1.00 98.00 88 VAL A C 1
ATOM 708 O O . VAL A 1 88 ? -13.437 -3.559 5.811 1.00 98.00 88 VAL A O 1
ATOM 711 N N . ALA A 1 89 ? -12.652 -4.982 7.346 1.00 97.19 89 ALA A N 1
ATOM 712 C CA . ALA A 1 89 ? -13.497 -6.105 6.937 1.00 97.19 89 ALA A CA 1
ATOM 713 C C . ALA A 1 89 ? -14.949 -6.000 7.440 1.00 97.19 89 ALA A C 1
ATOM 715 O O . ALA A 1 89 ? -15.814 -6.727 6.950 1.00 97.19 89 ALA A O 1
ATOM 716 N N . GLU A 1 90 ? -15.226 -5.123 8.406 1.00 97.00 90 GLU A N 1
ATOM 717 C CA . GLU A 1 90 ? -16.585 -4.843 8.855 1.00 97.00 90 GLU A CA 1
ATOM 718 C C . GLU A 1 90 ? -17.393 -4.167 7.741 1.00 97.00 90 GLU A C 1
ATOM 720 O O . GLU A 1 90 ? -16.960 -3.189 7.135 1.00 97.00 90 GLU A O 1
ATOM 725 N N . THR A 1 91 ? -18.619 -4.643 7.511 1.00 95.50 91 THR A N 1
ATOM 726 C CA . THR A 1 91 ? -19.542 -4.042 6.530 1.00 95.50 91 THR A CA 1
ATOM 727 C C . THR A 1 91 ? -19.844 -2.568 6.803 1.00 95.50 91 THR A C 1
ATOM 729 O O . THR A 1 91 ? -20.181 -1.851 5.867 1.00 95.50 91 THR A O 1
ATOM 732 N N . GLY A 1 92 ? -19.706 -2.148 8.067 1.00 94.81 92 GLY A N 1
ATOM 733 C CA . GLY A 1 92 ? -19.892 -0.795 8.583 1.00 94.81 92 GLY A CA 1
ATOM 734 C C . GLY A 1 92 ? -18.717 0.163 8.352 1.00 94.81 92 GLY A C 1
ATOM 735 O O . GLY A 1 92 ? -18.826 1.351 8.653 1.00 94.81 92 GLY A O 1
ATOM 736 N N . PHE A 1 93 ? -17.573 -0.324 7.857 1.00 97.25 93 PHE A N 1
ATOM 737 C CA . PHE A 1 93 ? -16.384 0.507 7.637 1.00 97.25 93 PHE A CA 1
ATOM 738 C C . PHE A 1 93 ? -16.661 1.663 6.664 1.00 97.25 93 PHE A C 1
ATOM 740 O O . PHE A 1 93 ? -16.261 2.801 6.906 1.00 97.25 93 PHE A O 1
ATOM 747 N N . GLU A 1 94 ? -17.396 1.383 5.585 1.00 96.44 94 GLU A N 1
ATOM 748 C CA . GLU A 1 94 ? -17.709 2.359 4.535 1.00 96.44 94 GLU A CA 1
ATOM 749 C C . GLU A 1 94 ? -18.681 3.459 5.004 1.00 96.44 94 GLU A C 1
ATOM 751 O O . GLU A 1 94 ? -18.766 4.515 4.382 1.00 96.44 94 GLU A O 1
ATOM 756 N N . GLN A 1 95 ? -19.389 3.243 6.116 1.00 95.69 95 GLN A N 1
ATOM 757 C CA . GLN A 1 95 ? -20.319 4.193 6.735 1.00 95.69 95 GLN A CA 1
ATOM 758 C C . GLN A 1 95 ? -19.645 5.067 7.800 1.00 95.69 95 GLN A C 1
ATOM 760 O O . GLN A 1 95 ? -20.255 6.021 8.291 1.00 95.69 95 GLN A O 1
ATOM 765 N N . LEU A 1 96 ? -18.396 4.765 8.172 1.00 95.81 96 LEU A N 1
ATOM 766 C CA . LEU A 1 96 ? -17.610 5.642 9.035 1.00 95.81 96 LEU A CA 1
ATOM 767 C C . LEU A 1 96 ? -17.352 6.984 8.349 1.00 95.81 96 LEU A C 1
ATOM 769 O O . LEU A 1 96 ? -17.351 7.087 7.125 1.00 95.81 96 LEU A O 1
ATOM 773 N N . ASN A 1 97 ? -17.073 8.016 9.143 1.00 95.00 97 ASN A N 1
ATOM 774 C CA . ASN A 1 97 ? -16.582 9.266 8.575 1.00 95.00 97 ASN A CA 1
ATOM 775 C C . ASN A 1 97 ? -15.247 9.031 7.838 1.00 95.00 97 ASN A C 1
ATOM 777 O O . ASN A 1 97 ? -14.434 8.197 8.250 1.00 95.00 97 ASN A O 1
ATOM 781 N N . GLU A 1 98 ? -15.012 9.776 6.758 1.00 97.12 98 GLU A N 1
ATOM 782 C CA . GLU A 1 98 ? -13.842 9.572 5.892 1.00 97.12 98 GLU A CA 1
ATOM 783 C C . GLU A 1 98 ? -12.513 9.771 6.634 1.00 97.12 98 GLU A C 1
ATOM 785 O O . GLU A 1 98 ? -11.542 9.076 6.353 1.00 97.12 98 GLU A O 1
ATOM 790 N N . VAL A 1 99 ? -12.470 10.654 7.640 1.00 97.19 99 VAL A N 1
ATOM 791 C CA . VAL A 1 99 ? -11.275 10.863 8.474 1.00 97.19 99 VAL A CA 1
ATOM 792 C C . VAL A 1 99 ? -10.911 9.586 9.235 1.00 97.19 99 VAL A C 1
ATOM 794 O O . VAL A 1 99 ? -9.751 9.185 9.246 1.00 97.19 99 VAL A O 1
ATOM 797 N N . MET A 1 100 ? -11.888 8.898 9.821 1.00 96.62 100 MET A N 1
ATOM 798 C CA . MET A 1 100 ? -11.687 7.634 10.529 1.00 96.62 100 MET A CA 1
ATOM 799 C C . MET A 1 100 ? -11.257 6.522 9.570 1.00 96.62 100 MET A C 1
ATOM 801 O O . MET A 1 100 ? -10.349 5.754 9.885 1.00 96.62 100 MET A O 1
ATOM 805 N N . GLN A 1 101 ? -11.852 6.465 8.375 1.00 98.31 101 GLN A N 1
ATOM 806 C CA . GLN A 1 101 ? -11.414 5.535 7.333 1.00 98.31 101 GLN A CA 1
ATOM 807 C C . GLN A 1 101 ? -9.943 5.784 6.965 1.00 98.31 101 GLN A C 1
ATOM 809 O O . GLN A 1 101 ? -9.149 4.842 6.935 1.00 98.31 101 GLN A O 1
ATOM 814 N N . CYS A 1 102 ? -9.553 7.047 6.760 1.00 98.50 102 CYS A N 1
ATOM 815 C CA . CYS A 1 102 ? -8.171 7.444 6.496 1.00 98.50 102 CYS A CA 1
ATOM 816 C C . CYS A 1 102 ? -7.226 7.065 7.637 1.00 98.50 102 CYS A C 1
ATOM 818 O O . CYS A 1 102 ? -6.160 6.518 7.358 1.00 98.50 102 CYS A O 1
ATOM 820 N N . LYS A 1 103 ? -7.606 7.281 8.903 1.00 97.75 103 LYS A N 1
ATOM 821 C CA . LYS A 1 103 ? -6.811 6.874 10.077 1.00 97.75 103 LYS A CA 1
ATOM 822 C C . LYS A 1 103 ? -6.541 5.370 10.076 1.00 97.75 103 LYS A C 1
ATOM 824 O O . LYS A 1 103 ? -5.387 4.952 10.145 1.00 97.75 103 LYS A O 1
ATOM 829 N N . ILE A 1 104 ? -7.585 4.553 9.918 1.00 98.50 104 ILE A N 1
ATOM 830 C CA . ILE A 1 104 ? -7.462 3.088 9.891 1.00 98.50 104 ILE A CA 1
ATOM 831 C C . ILE A 1 104 ? -6.556 2.644 8.734 1.00 98.50 104 ILE A C 1
ATOM 833 O O . ILE A 1 104 ? -5.618 1.875 8.941 1.00 98.50 104 ILE A O 1
ATOM 837 N N . LEU A 1 105 ? -6.800 3.144 7.519 1.00 98.69 105 LEU A N 1
ATOM 838 C CA . LEU A 1 105 ? -6.027 2.777 6.327 1.00 98.69 105 LEU A CA 1
ATOM 839 C C . LEU A 1 105 ? -4.557 3.216 6.431 1.00 98.69 105 LEU A C 1
ATOM 841 O O . LEU A 1 105 ? -3.666 2.446 6.071 1.00 98.69 105 LEU A O 1
ATOM 845 N N . THR A 1 106 ? -4.300 4.411 6.965 1.00 98.31 106 THR A N 1
ATOM 846 C CA . THR A 1 106 ? -2.945 4.943 7.182 1.00 98.31 106 THR A CA 1
ATOM 847 C C . THR A 1 106 ? -2.196 4.125 8.227 1.00 98.31 106 THR A C 1
ATOM 849 O O . THR A 1 106 ? -1.043 3.774 8.000 1.00 98.31 106 THR A O 1
ATOM 852 N N . ASN A 1 107 ? -2.846 3.724 9.324 1.00 98.06 107 ASN A N 1
ATOM 853 C CA . ASN A 1 107 ? -2.205 2.887 10.340 1.00 98.06 107 ASN A CA 1
ATOM 854 C C . ASN A 1 107 ? -1.866 1.488 9.800 1.00 98.06 107 ASN A C 1
ATOM 856 O O . ASN A 1 107 ? -0.784 0.972 10.081 1.00 98.06 107 ASN A O 1
ATOM 860 N N . ILE A 1 108 ? -2.717 0.900 8.943 1.00 98.06 108 ILE A N 1
ATOM 861 C CA . ILE A 1 108 ? -2.376 -0.354 8.244 1.00 98.06 108 ILE A CA 1
ATOM 862 C C . ILE A 1 108 ? -1.133 -0.145 7.382 1.00 98.06 108 ILE A C 1
ATOM 864 O O . ILE A 1 108 ? -0.216 -0.967 7.406 1.00 98.06 108 ILE A O 1
ATOM 868 N N . ALA A 1 109 ? -1.101 0.944 6.614 1.00 96.81 109 ALA A N 1
ATOM 869 C CA . ALA A 1 109 ? 0.018 1.258 5.741 1.00 96.81 109 ALA A CA 1
ATOM 870 C C . ALA A 1 109 ? 1.323 1.459 6.529 1.00 96.81 109 ALA A C 1
ATOM 872 O O . ALA A 1 109 ? 2.342 0.883 6.141 1.00 96.81 109 ALA A O 1
ATOM 873 N N . ASN A 1 110 ? 1.283 2.181 7.651 1.00 94.69 110 ASN A N 1
ATOM 874 C CA . ASN A 1 110 ? 2.421 2.380 8.549 1.00 94.69 110 ASN A CA 1
ATOM 875 C C . ASN A 1 110 ? 2.943 1.035 9.072 1.00 94.69 110 ASN A C 1
ATOM 877 O O . ASN A 1 110 ? 4.119 0.722 8.897 1.00 94.69 110 ASN A O 1
ATOM 881 N N . GLY A 1 111 ? 2.061 0.195 9.626 1.00 91.44 111 GLY A N 1
ATOM 882 C CA . GLY A 1 111 ? 2.453 -1.109 10.158 1.00 91.44 111 GLY A CA 1
ATOM 883 C C . GLY A 1 111 ? 3.037 -2.039 9.089 1.00 91.44 111 GLY A C 1
ATOM 884 O O . GLY A 1 111 ? 4.048 -2.702 9.316 1.00 91.44 111 GLY A O 1
ATOM 885 N N . LEU A 1 112 ? 2.456 -2.054 7.884 1.00 89.44 112 LEU A N 1
ATOM 886 C CA . LEU A 1 112 ? 3.007 -2.797 6.747 1.00 89.44 112 LEU A CA 1
ATOM 887 C C . LEU A 1 112 ? 4.369 -2.252 6.304 1.00 89.44 112 LEU A C 1
ATOM 889 O O . LEU A 1 112 ? 5.245 -3.045 5.963 1.00 89.44 112 LEU A O 1
ATOM 893 N N . SER A 1 113 ? 4.559 -0.931 6.332 1.00 88.75 113 SER A N 1
ATOM 894 C CA . SER A 1 113 ? 5.847 -0.295 6.039 1.00 88.75 113 SER A CA 1
ATOM 895 C C . SER A 1 113 ? 6.913 -0.732 7.042 1.00 88.75 113 SER A C 1
ATOM 897 O O . SER A 1 113 ? 7.997 -1.136 6.631 1.00 88.75 113 SER A O 1
ATOM 899 N N . SER A 1 114 ? 6.592 -0.740 8.341 1.00 85.00 114 SER A N 1
ATOM 900 C CA . SER A 1 114 ? 7.497 -1.216 9.397 1.00 85.00 114 SER A CA 1
ATOM 901 C C . SER A 1 114 ? 7.877 -2.694 9.247 1.00 85.00 114 SER A C 1
ATOM 903 O O . SER A 1 114 ? 8.965 -3.086 9.652 1.00 85.00 114 SER A O 1
ATOM 905 N N . LEU A 1 115 ? 7.012 -3.515 8.639 1.00 84.81 115 LEU A N 1
ATOM 906 C CA . LEU A 1 115 ? 7.300 -4.917 8.301 1.00 84.81 115 LEU A CA 1
ATOM 907 C C . LEU A 1 115 ? 8.049 -5.097 6.964 1.00 84.81 115 LEU A C 1
ATOM 909 O O . LEU A 1 115 ? 8.193 -6.228 6.503 1.00 84.81 115 LEU A O 1
ATOM 913 N N . GLY A 1 116 ? 8.454 -4.016 6.289 1.00 81.12 116 GLY A N 1
ATOM 914 C CA . GLY A 1 116 ? 9.105 -4.073 4.973 1.00 81.12 116 GLY A CA 1
ATOM 915 C C . GLY A 1 116 ? 8.157 -4.382 3.805 1.00 81.12 116 GLY A C 1
ATOM 916 O O . GLY A 1 116 ? 8.588 -4.549 2.666 1.00 81.12 116 GLY A O 1
ATOM 917 N N . ARG A 1 117 ? 6.836 -4.421 4.027 1.00 84.81 117 ARG A N 1
ATOM 918 C CA . ARG A 1 117 ? 5.824 -4.709 2.990 1.00 84.81 117 ARG A CA 1
ATOM 919 C C . ARG A 1 117 ? 5.467 -3.449 2.195 1.00 84.81 117 ARG A C 1
ATOM 921 O O . ARG A 1 117 ? 4.299 -3.065 2.103 1.00 84.81 117 ARG A O 1
ATOM 928 N N . ALA A 1 118 ? 6.479 -2.819 1.598 1.00 86.25 118 ALA A N 1
ATOM 929 C CA . ALA A 1 118 ? 6.387 -1.509 0.947 1.00 86.25 118 ALA A CA 1
ATOM 930 C C . ALA A 1 118 ? 5.284 -1.426 -0.125 1.00 86.25 118 ALA A C 1
ATOM 932 O O . ALA A 1 118 ? 4.496 -0.485 -0.130 1.00 86.25 118 ALA A O 1
ATOM 933 N N . ILE A 1 119 ? 5.158 -2.436 -0.995 1.00 87.31 119 ILE A N 1
ATOM 934 C CA . ILE A 1 119 ? 4.153 -2.440 -2.078 1.00 87.31 119 ILE A CA 1
ATOM 935 C C . ILE A 1 119 ? 2.723 -2.402 -1.516 1.00 87.31 119 ILE A C 1
ATOM 937 O O . ILE A 1 119 ? 1.865 -1.670 -2.012 1.00 87.31 119 ILE A O 1
ATOM 941 N N . GLU A 1 120 ? 2.452 -3.185 -0.470 1.00 88.19 120 GLU A N 1
ATOM 942 C CA . GLU A 1 120 ? 1.129 -3.214 0.158 1.00 88.19 120 GLU A CA 1
ATOM 943 C C . GLU A 1 120 ? 0.863 -1.950 0.968 1.00 88.19 120 GLU A C 1
ATOM 945 O O . GLU A 1 120 ? -0.248 -1.428 0.915 1.00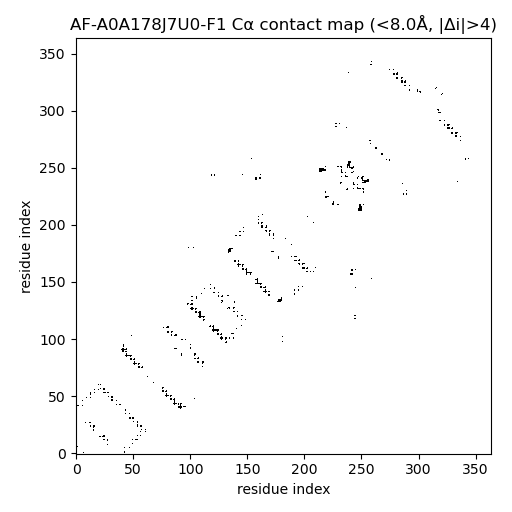 88.19 120 GLU A O 1
ATOM 950 N N . SER A 1 121 ? 1.882 -1.432 1.658 1.00 92.00 121 SER A N 1
ATOM 951 C CA . SER A 1 121 ? 1.812 -0.151 2.363 1.00 92.00 121 SER A CA 1
ATOM 952 C C . SER A 1 121 ? 1.384 0.983 1.422 1.00 92.00 121 SER A C 1
ATOM 954 O O . SER A 1 121 ? 0.384 1.651 1.683 1.00 92.00 121 SER A O 1
ATOM 956 N N . ILE A 1 122 ? 2.036 1.116 0.259 1.00 92.62 122 ILE A N 1
ATOM 957 C CA . ILE A 1 122 ? 1.696 2.127 -0.758 1.00 92.62 122 ILE A CA 1
ATOM 958 C C . ILE A 1 122 ? 0.241 1.988 -1.222 1.00 92.62 122 ILE A C 1
ATOM 960 O O . ILE A 1 122 ? -0.460 2.990 -1.334 1.00 92.62 122 ILE A O 1
ATOM 964 N N . ASN A 1 123 ? -0.247 0.762 -1.428 1.00 92.56 123 ASN A N 1
ATOM 965 C CA . ASN A 1 123 ? -1.645 0.523 -1.798 1.00 92.56 123 ASN A CA 1
ATOM 966 C C . ASN A 1 123 ? -2.628 0.999 -0.707 1.00 92.56 123 ASN A C 1
ATOM 968 O O . ASN A 1 123 ? -3.656 1.592 -1.022 1.00 92.56 123 ASN A O 1
ATOM 972 N N . TYR A 1 124 ? -2.330 0.785 0.577 1.00 97.12 124 TYR A N 1
ATOM 973 C CA . TYR A 1 124 ? -3.185 1.291 1.658 1.00 97.12 124 TYR A CA 1
ATOM 974 C C . TYR A 1 124 ? -3.135 2.817 1.798 1.00 97.12 124 TYR A C 1
ATOM 976 O O . TYR A 1 124 ? -4.190 3.420 2.001 1.00 97.12 124 TYR A O 1
ATOM 984 N N . TYR A 1 125 ? -1.977 3.456 1.597 1.00 98.19 125 TYR A N 1
ATOM 985 C CA . TYR A 1 125 ? -1.927 4.919 1.507 1.00 98.19 125 TYR A CA 1
ATOM 986 C C . TYR A 1 125 ? -2.755 5.443 0.331 1.00 98.19 125 TYR A C 1
ATOM 988 O O . TYR A 1 125 ? -3.499 6.402 0.495 1.00 98.19 125 TYR A O 1
ATOM 996 N N . ASP A 1 126 ? -2.691 4.799 -0.840 1.00 97.00 126 ASP A N 1
ATOM 997 C CA . ASP A 1 126 ? -3.519 5.177 -1.992 1.00 97.00 126 ASP A CA 1
ATOM 998 C C . ASP A 1 126 ? -5.015 5.044 -1.700 1.00 97.00 126 ASP A C 1
ATOM 1000 O O . ASP A 1 126 ? -5.800 5.890 -2.125 1.00 97.00 126 ASP A O 1
ATOM 1004 N N . LYS A 1 127 ? -5.423 4.028 -0.929 1.00 97.44 127 LYS A N 1
ATOM 1005 C CA . LYS A 1 127 ? -6.811 3.913 -0.462 1.00 97.44 127 LYS A CA 1
ATOM 1006 C C . LYS A 1 127 ? -7.194 5.073 0.454 1.00 97.44 127 LYS A C 1
ATOM 1008 O O . LYS A 1 127 ? -8.264 5.633 0.249 1.00 97.44 127 LYS A O 1
ATOM 1013 N N . ALA A 1 128 ? -6.347 5.461 1.409 1.00 98.38 128 ALA A N 1
ATOM 1014 C CA . ALA A 1 128 ? -6.613 6.618 2.268 1.00 98.38 128 ALA A CA 1
ATOM 1015 C C . ALA A 1 128 ? -6.725 7.914 1.443 1.00 98.38 128 ALA A C 1
ATOM 1017 O O . ALA A 1 128 ? -7.721 8.628 1.526 1.00 98.38 128 ALA A O 1
ATOM 1018 N N . LEU A 1 129 ? -5.759 8.154 0.553 1.00 98.19 129 LEU A N 1
ATOM 1019 C CA . LEU A 1 129 ? -5.718 9.332 -0.318 1.00 98.19 129 LEU A CA 1
ATOM 1020 C C . LEU A 1 129 ? -6.837 9.346 -1.373 1.00 98.19 129 LEU A C 1
ATOM 1022 O O . LEU A 1 129 ? -7.151 10.400 -1.913 1.00 98.19 129 LEU A O 1
ATOM 1026 N N . SER A 1 130 ? -7.464 8.201 -1.663 1.00 97.50 130 SER A N 1
ATOM 1027 C CA . SER A 1 130 ? -8.677 8.151 -2.492 1.00 97.50 130 SER A CA 1
ATOM 1028 C C . SER A 1 130 ? -9.935 8.637 -1.767 1.00 97.50 130 SER A C 1
ATOM 1030 O O . SER A 1 130 ? -10.904 8.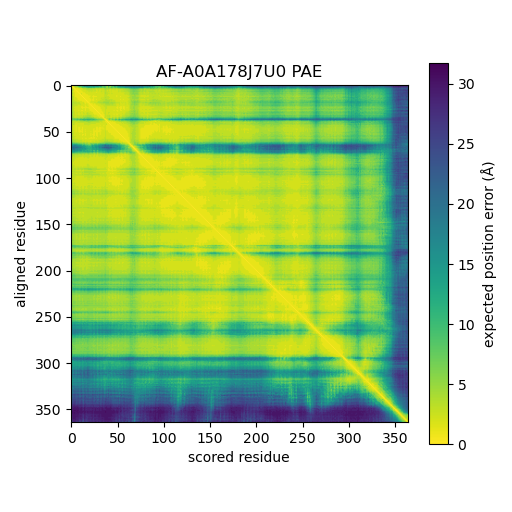984 -2.436 1.00 97.50 130 SER A O 1
ATOM 1032 N N . ARG A 1 131 ? -9.932 8.645 -0.424 1.00 97.62 131 ARG A N 1
ATOM 1033 C CA . ARG A 1 131 ? -11.016 9.210 0.395 1.00 97.62 131 ARG A CA 1
ATOM 1034 C C . ARG A 1 131 ? -10.760 10.692 0.634 1.00 97.62 131 ARG A C 1
ATOM 1036 O O . ARG A 1 131 ? -11.602 11.520 0.326 1.00 97.62 131 ARG A O 1
ATOM 1043 N N . ILE A 1 132 ? -9.564 11.020 1.124 1.00 98.06 132 ILE A N 1
ATOM 1044 C CA . ILE A 1 132 ? -9.146 12.397 1.395 1.00 98.06 132 ILE A CA 1
ATOM 1045 C C . ILE A 1 132 ? -7.745 12.614 0.819 1.00 98.06 132 ILE A C 1
ATOM 1047 O O . ILE A 1 132 ? -6.751 12.171 1.397 1.00 98.06 132 ILE A O 1
ATOM 1051 N N . ASP A 1 133 ? -7.651 13.317 -0.313 1.00 97.44 133 ASP A N 1
ATOM 1052 C CA . ASP A 1 133 ? -6.396 13.441 -1.072 1.00 97.44 133 ASP A CA 1
ATOM 1053 C C . ASP A 1 133 ? -5.297 14.238 -0.356 1.00 97.44 133 ASP A C 1
ATOM 1055 O O . ASP A 1 133 ? -4.115 14.088 -0.678 1.00 97.44 133 ASP A O 1
ATOM 1059 N N . ASN A 1 134 ? -5.676 15.079 0.607 1.00 96.88 134 ASN A N 1
ATOM 1060 C CA . ASN A 1 134 ? -4.785 15.953 1.363 1.00 96.88 134 ASN A CA 1
ATOM 1061 C C . ASN A 1 134 ? -4.628 15.499 2.823 1.00 96.88 134 ASN A C 1
ATOM 1063 O O . ASN A 1 134 ? -4.227 16.300 3.668 1.00 96.88 134 ASN A O 1
ATOM 1067 N N . PHE A 1 135 ? -4.933 14.231 3.131 1.00 98.19 135 PHE A N 1
ATOM 1068 C CA . PHE A 1 135 ? -4.707 13.655 4.457 1.00 98.19 135 PHE A CA 1
ATOM 1069 C C . PHE A 1 135 ? -3.202 13.574 4.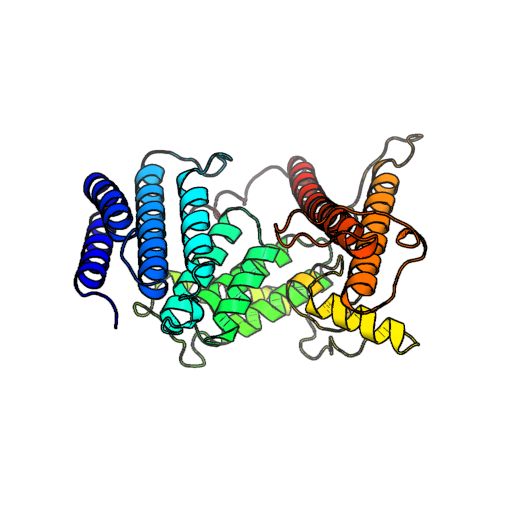750 1.00 98.19 135 PHE A C 1
ATOM 1071 O O . PHE A 1 135 ? -2.488 12.748 4.171 1.00 98.19 135 PHE A O 1
ATOM 1078 N N . ALA A 1 136 ? -2.720 14.452 5.634 1.00 97.75 136 ALA A N 1
ATOM 1079 C CA . ALA A 1 136 ? -1.303 14.776 5.783 1.00 97.75 136 ALA A CA 1
ATOM 1080 C C . ALA A 1 136 ? -0.441 13.542 6.082 1.00 97.75 136 ALA A C 1
ATOM 1082 O O . ALA A 1 136 ? 0.547 13.296 5.391 1.00 97.75 136 ALA A O 1
ATOM 1083 N N . MET A 1 137 ? -0.858 12.718 7.049 1.00 97.25 137 MET A N 1
ATOM 1084 C CA . MET A 1 137 ? -0.100 11.533 7.464 1.00 97.25 137 MET A CA 1
ATOM 1085 C C . MET A 1 137 ? 0.024 10.490 6.348 1.00 97.25 137 MET A C 1
ATOM 1087 O O . MET A 1 137 ? 1.110 9.961 6.126 1.00 97.25 137 MET A O 1
ATOM 1091 N N . ALA A 1 138 ? -1.051 10.220 5.596 1.00 98.25 138 ALA A N 1
ATOM 1092 C CA . ALA A 1 138 ? -0.985 9.282 4.471 1.00 98.25 138 ALA A CA 1
ATOM 1093 C C . ALA A 1 138 ? -0.091 9.812 3.347 1.00 98.25 138 ALA A C 1
ATOM 1095 O O . ALA A 1 138 ? 0.694 9.058 2.776 1.00 98.25 138 ALA A O 1
ATOM 1096 N N . LEU A 1 139 ? -0.207 11.104 3.031 1.00 98.19 139 LEU A N 1
ATOM 1097 C CA . LEU A 1 139 ? 0.552 11.745 1.963 1.00 98.19 139 LEU A CA 1
ATOM 1098 C C . LEU A 1 139 ? 2.058 11.732 2.257 1.00 98.19 139 LEU A C 1
ATOM 1100 O O . LEU A 1 139 ? 2.848 11.297 1.418 1.00 98.19 139 LEU A O 1
ATOM 1104 N N . GLY A 1 140 ? 2.444 12.182 3.451 1.00 97.81 140 GLY A N 1
ATOM 1105 C CA . GLY A 1 140 ? 3.840 12.261 3.870 1.00 97.81 140 GLY A CA 1
ATOM 1106 C C . GLY A 1 140 ? 4.472 10.879 4.024 1.00 97.81 140 GLY A C 1
ATOM 1107 O O . GLY A 1 140 ? 5.503 10.603 3.409 1.00 97.81 140 GLY A O 1
ATOM 1108 N N . ASN A 1 141 ? 3.816 9.965 4.747 1.00 97.75 141 ASN A N 1
ATOM 1109 C CA . ASN A 1 141 ? 4.362 8.625 4.983 1.00 97.75 141 ASN A CA 1
ATOM 1110 C C . ASN A 1 141 ? 4.471 7.805 3.691 1.00 97.75 141 ASN A C 1
ATOM 1112 O O . ASN A 1 141 ? 5.442 7.067 3.506 1.00 97.75 141 ASN A O 1
ATOM 1116 N N . LYS A 1 142 ? 3.525 7.962 2.752 1.00 97.94 142 LYS A N 1
ATOM 1117 C CA . LYS A 1 142 ? 3.633 7.358 1.418 1.00 97.94 142 LYS A CA 1
ATOM 1118 C C . LYS A 1 142 ? 4.861 7.864 0.676 1.00 97.94 142 LYS A C 1
ATOM 1120 O O . LYS A 1 142 ? 5.589 7.057 0.099 1.00 97.94 142 LYS A O 1
ATOM 1125 N N . ALA A 1 143 ? 5.084 9.175 0.672 1.00 97.94 143 ALA A N 1
ATOM 1126 C CA . ALA A 1 143 ? 6.211 9.768 -0.029 1.00 97.94 143 ALA A CA 1
ATOM 1127 C C . ALA A 1 143 ? 7.554 9.342 0.584 1.00 97.94 143 ALA A C 1
ATOM 1129 O O . ALA A 1 143 ? 8.460 8.970 -0.158 1.00 97.94 143 ALA A O 1
ATOM 1130 N N . ILE A 1 144 ? 7.659 9.280 1.916 1.00 96.56 144 ILE A N 1
ATOM 1131 C CA . ILE A 1 144 ? 8.827 8.701 2.603 1.00 96.56 144 ILE A CA 1
ATOM 1132 C C . ILE A 1 144 ? 9.035 7.240 2.179 1.00 96.56 144 ILE A C 1
ATOM 1134 O O . ILE A 1 144 ? 10.134 6.855 1.779 1.00 96.56 144 ILE A O 1
ATOM 1138 N N . GLY A 1 145 ? 7.971 6.430 2.177 1.00 93.44 145 GLY A N 1
ATOM 1139 C CA . GLY A 1 145 ? 8.030 5.044 1.707 1.00 93.44 145 GLY A CA 1
ATOM 1140 C C . GLY A 1 145 ? 8.505 4.923 0.253 1.00 93.44 145 GLY A C 1
ATOM 1141 O O . GLY A 1 145 ? 9.275 4.021 -0.075 1.00 93.44 145 GLY A O 1
ATOM 1142 N N . GLN A 1 146 ? 8.111 5.855 -0.619 1.00 95.44 146 GLN A N 1
ATOM 1143 C CA . GLN A 1 146 ? 8.603 5.933 -1.996 1.00 95.44 146 GLN A CA 1
ATOM 1144 C C . GLN A 1 146 ? 10.089 6.306 -2.062 1.00 95.44 146 GLN A C 1
ATOM 1146 O O . GLN A 1 146 ? 10.813 5.698 -2.848 1.00 95.44 146 GLN A O 1
ATOM 1151 N N . VAL A 1 147 ? 10.571 7.241 -1.234 1.00 95.81 147 VAL A N 1
ATOM 1152 C CA . VAL A 1 147 ? 12.008 7.554 -1.152 1.00 95.81 147 VAL A CA 1
ATOM 1153 C C . VAL A 1 147 ? 12.795 6.310 -0.748 1.00 95.81 147 VAL A C 1
ATOM 1155 O O . VAL A 1 147 ? 13.725 5.921 -1.455 1.00 95.81 147 VAL A O 1
ATOM 1158 N N . HIS A 1 148 ? 12.393 5.640 0.332 1.00 91.38 148 HIS A N 1
ATOM 1159 C CA . HIS A 1 148 ? 13.070 4.427 0.786 1.00 91.38 148 HIS A CA 1
ATOM 1160 C C . HIS A 1 148 ? 13.052 3.323 -0.261 1.00 91.38 148 HIS A C 1
ATOM 1162 O O . HIS A 1 148 ? 14.077 2.689 -0.501 1.00 91.38 148 HIS A O 1
ATOM 1168 N N . TYR A 1 149 ? 11.924 3.110 -0.934 1.00 91.12 149 TYR A N 1
ATOM 1169 C CA . TYR A 1 149 ? 11.859 2.123 -2.002 1.00 91.12 149 TYR A CA 1
ATOM 1170 C C . TYR A 1 149 ? 12.803 2.510 -3.158 1.00 91.12 149 TYR A C 1
ATOM 1172 O O . TYR A 1 149 ? 13.638 1.705 -3.570 1.00 91.12 149 TYR A O 1
ATOM 1180 N N . GLY A 1 150 ? 12.763 3.762 -3.621 1.00 92.12 150 GLY A N 1
ATOM 1181 C CA . GLY A 1 150 ? 13.631 4.264 -4.690 1.00 92.12 150 GLY A CA 1
ATOM 1182 C C . GLY A 1 150 ? 15.127 4.102 -4.400 1.00 92.12 150 GLY A C 1
ATOM 1183 O O . GLY A 1 150 ? 15.882 3.736 -5.303 1.00 92.12 150 GLY A O 1
ATOM 1184 N N . GLN A 1 151 ? 15.551 4.294 -3.145 1.00 90.75 151 GLN A N 1
ATOM 1185 C CA . GLN A 1 151 ? 16.940 4.096 -2.698 1.00 90.75 151 GLN A CA 1
ATOM 1186 C C . GLN A 1 151 ? 17.439 2.653 -2.870 1.00 90.75 151 GLN A C 1
ATOM 1188 O O . GLN A 1 151 ? 18.636 2.441 -3.040 1.00 90.75 151 GLN A O 1
ATOM 1193 N N . HIS A 1 152 ? 16.536 1.671 -2.845 1.00 87.44 152 HIS A N 1
ATOM 1194 C CA . HIS A 1 152 ? 16.870 0.250 -2.956 1.00 87.44 152 HIS A CA 1
ATOM 1195 C C . HIS A 1 152 ? 16.663 -0.303 -4.373 1.00 87.44 152 HIS A C 1
ATOM 1197 O O . HIS A 1 152 ? 16.777 -1.509 -4.590 1.00 87.44 152 HIS A O 1
ATOM 1203 N N . LEU A 1 153 ? 16.360 0.532 -5.369 1.00 87.44 153 LEU A N 1
ATOM 1204 C CA . LEU A 1 153 ? 16.297 0.077 -6.758 1.00 87.44 153 LEU A CA 1
ATOM 1205 C C . LEU A 1 153 ? 17.693 0.042 -7.383 1.00 87.44 153 LEU A C 1
ATOM 1207 O O . LEU A 1 153 ? 18.505 0.940 -7.193 1.00 87.44 153 LEU A O 1
ATOM 1211 N N . TYR A 1 154 ? 17.961 -1.005 -8.165 1.00 84.38 154 TYR A N 1
ATOM 1212 C CA . TYR A 1 154 ? 19.204 -1.120 -8.933 1.00 84.38 154 TYR A CA 1
ATOM 1213 C C . TYR A 1 154 ? 19.205 -0.243 -10.199 1.00 84.38 154 TYR A C 1
ATOM 1215 O O . TYR A 1 154 ? 20.261 -0.005 -10.776 1.00 84.38 154 TYR A O 1
ATOM 1223 N N . ASP A 1 155 ? 18.028 0.187 -10.666 1.00 88.50 155 ASP A N 1
ATOM 1224 C CA . ASP A 1 155 ? 17.862 1.047 -11.837 1.00 88.50 155 ASP A CA 1
ATOM 1225 C C . ASP A 1 155 ? 17.735 2.502 -11.374 1.00 88.50 155 ASP A C 1
ATOM 1227 O O . ASP A 1 155 ? 16.713 2.898 -10.810 1.00 88.50 155 ASP A O 1
ATOM 1231 N N . HIS A 1 156 ? 18.774 3.298 -11.627 1.00 88.44 156 HIS A N 1
ATOM 1232 C CA . HIS A 1 156 ? 18.816 4.699 -11.213 1.00 88.44 156 HIS A CA 1
ATOM 1233 C C . HIS A 1 156 ? 17.763 5.567 -11.914 1.00 88.44 156 HIS A C 1
ATOM 1235 O O . HIS A 1 156 ? 17.266 6.513 -11.309 1.00 88.44 156 HIS A O 1
ATOM 1241 N N . GLY A 1 157 ? 17.366 5.245 -13.149 1.00 91.25 157 GLY A N 1
ATOM 1242 C CA . GLY A 1 157 ? 16.278 5.948 -13.829 1.00 91.25 157 GLY A CA 1
ATOM 1243 C C . GLY A 1 157 ? 14.949 5.727 -13.107 1.00 91.25 157 GLY A C 1
ATOM 1244 O O . GLY A 1 157 ? 14.206 6.676 -12.856 1.00 91.25 157 GLY A O 1
ATOM 1245 N N . HIS A 1 158 ? 14.685 4.489 -12.681 1.00 92.94 158 HIS A N 1
ATOM 1246 C CA . HIS A 1 158 ? 13.535 4.187 -11.831 1.00 92.94 158 HIS A CA 1
ATOM 1247 C C . HIS A 1 158 ? 13.635 4.857 -10.456 1.00 92.94 158 HIS A C 1
ATOM 1249 O O . HIS A 1 158 ? 12.642 5.433 -10.012 1.00 92.94 158 HIS A O 1
ATOM 1255 N N . SER A 1 159 ? 14.804 4.845 -9.800 1.00 93.50 159 SER A N 1
ATOM 1256 C CA . SER A 1 159 ? 15.015 5.578 -8.539 1.00 93.50 159 SER A CA 1
ATOM 1257 C C . SER A 1 159 ? 14.649 7.057 -8.683 1.00 93.50 159 SER A C 1
ATOM 1259 O O . SER A 1 159 ? 13.911 7.586 -7.854 1.00 93.50 159 SER A O 1
ATOM 1261 N N . GLY A 1 160 ? 15.077 7.702 -9.776 1.00 95.94 160 GLY A N 1
ATOM 1262 C CA . GLY A 1 160 ? 14.728 9.090 -10.086 1.00 95.94 160 GLY A CA 1
ATOM 1263 C C . GLY A 1 160 ? 13.216 9.316 -10.175 1.00 95.94 160 GLY A C 1
ATOM 1264 O O . GLY A 1 160 ? 12.702 10.269 -9.597 1.00 95.94 160 GLY A O 1
ATOM 1265 N N . ILE A 1 161 ? 12.472 8.400 -10.805 1.00 96.50 161 ILE A N 1
ATOM 1266 C CA . ILE A 1 161 ? 11.002 8.481 -10.871 1.00 96.50 161 ILE A CA 1
ATOM 1267 C C . ILE A 1 161 ? 10.374 8.380 -9.473 1.00 96.50 161 ILE A C 1
ATOM 1269 O O . ILE A 1 161 ? 9.455 9.138 -9.164 1.00 96.50 161 ILE A O 1
ATOM 1273 N N . PHE A 1 162 ? 10.862 7.485 -8.611 1.00 96.44 162 PHE A N 1
ATOM 1274 C CA . PHE A 1 162 ? 10.377 7.375 -7.230 1.00 96.44 162 PHE A CA 1
ATOM 1275 C C . PHE A 1 162 ? 10.616 8.666 -6.438 1.00 96.44 162 PHE A C 1
ATOM 1277 O O . PHE A 1 162 ? 9.687 9.162 -5.797 1.00 96.44 162 PHE A O 1
ATOM 1284 N N . PHE A 1 163 ? 11.814 9.251 -6.533 1.00 97.75 163 PHE A N 1
ATOM 1285 C CA . PHE A 1 163 ? 12.120 10.531 -5.890 1.00 97.75 163 PHE A CA 1
ATOM 1286 C C . PHE A 1 163 ? 11.271 11.671 -6.448 1.00 97.75 163 PHE A C 1
ATOM 1288 O O . PHE A 1 163 ? 10.768 12.483 -5.679 1.00 97.75 163 PHE A O 1
ATOM 1295 N N . PHE A 1 164 ? 11.030 11.700 -7.760 1.00 97.56 164 PHE A N 1
ATOM 1296 C CA . PHE A 1 164 ? 10.163 12.690 -8.394 1.00 97.56 164 PHE A CA 1
ATOM 1297 C C . PHE A 1 164 ? 8.722 12.612 -7.874 1.00 97.56 164 PHE A C 1
ATOM 1299 O O . PHE A 1 164 ? 8.125 13.635 -7.529 1.00 97.56 164 PHE A O 1
ATOM 1306 N N . LEU A 1 165 ? 8.162 11.402 -7.772 1.00 96.44 165 LEU A N 1
ATOM 1307 C CA . LEU A 1 165 ? 6.813 11.188 -7.244 1.00 96.44 165 LEU A CA 1
ATOM 1308 C C . LEU A 1 165 ? 6.702 11.552 -5.759 1.00 96.44 165 LEU A C 1
ATOM 1310 O O . LEU A 1 165 ? 5.691 12.143 -5.365 1.00 96.44 165 LEU A O 1
ATOM 1314 N N . ALA A 1 166 ? 7.721 11.220 -4.963 1.00 97.75 166 ALA A N 1
ATOM 1315 C CA . ALA A 1 166 ? 7.783 11.563 -3.548 1.00 97.75 166 ALA A CA 1
ATOM 1316 C C . ALA A 1 166 ? 7.899 13.079 -3.348 1.00 97.75 166 ALA A C 1
ATOM 1318 O O . ALA A 1 166 ? 7.079 13.670 -2.653 1.00 97.75 166 ALA A O 1
ATOM 1319 N N . HIS A 1 167 ? 8.843 13.727 -4.033 1.00 97.75 167 HIS A N 1
ATOM 1320 C CA . HIS A 1 167 ? 9.038 15.177 -3.999 1.00 97.75 167 HIS A CA 1
ATOM 1321 C C . HIS A 1 167 ? 7.764 15.929 -4.400 1.00 97.75 167 HIS A C 1
ATOM 1323 O O . HIS A 1 167 ? 7.354 16.862 -3.718 1.00 97.75 167 HIS A O 1
ATOM 1329 N N . LYS A 1 168 ? 7.058 15.478 -5.447 1.00 95.75 168 LYS A N 1
ATOM 1330 C CA . LYS A 1 168 ? 5.773 16.072 -5.847 1.00 95.75 168 LYS A CA 1
ATOM 1331 C C . LYS A 1 168 ? 4.725 16.030 -4.726 1.00 95.75 168 LYS A C 1
ATOM 1333 O O . LYS A 1 168 ? 3.955 16.976 -4.590 1.00 95.75 168 LYS A O 1
ATOM 1338 N N . GLN A 1 169 ? 4.669 14.946 -3.951 1.00 97.00 169 GLN A N 1
ATOM 1339 C CA . GLN A 1 169 ? 3.752 14.820 -2.813 1.00 97.00 169 GLN A CA 1
ATOM 1340 C C . GLN A 1 169 ? 4.212 15.674 -1.628 1.00 97.00 169 GLN A C 1
ATOM 1342 O O . GLN A 1 169 ? 3.403 16.397 -1.052 1.00 97.00 169 GLN A O 1
ATOM 1347 N N . LEU A 1 170 ? 5.506 15.643 -1.305 1.00 98.06 170 LEU A N 1
ATOM 1348 C CA . LEU A 1 170 ? 6.081 16.377 -0.178 1.00 98.06 170 LEU A CA 1
ATOM 1349 C C . LEU A 1 170 ? 6.086 17.897 -0.397 1.00 98.06 170 LEU A C 1
ATOM 1351 O O . LEU A 1 170 ? 5.954 18.657 0.556 1.00 98.06 170 LEU A O 1
ATOM 1355 N N . ASN A 1 171 ? 6.123 18.364 -1.646 1.00 97.00 171 ASN A N 1
ATOM 1356 C CA . ASN A 1 171 ? 5.997 19.788 -1.971 1.00 97.00 171 ASN A CA 1
ATOM 1357 C C . ASN A 1 171 ? 4.645 20.395 -1.594 1.00 97.00 171 ASN A C 1
ATOM 1359 O O . ASN A 1 171 ? 4.532 21.617 -1.530 1.00 97.00 171 ASN A O 1
ATOM 1363 N N . ARG A 1 172 ? 3.625 19.573 -1.330 1.00 96.94 172 ARG A N 1
ATOM 1364 C CA . ARG A 1 172 ? 2.326 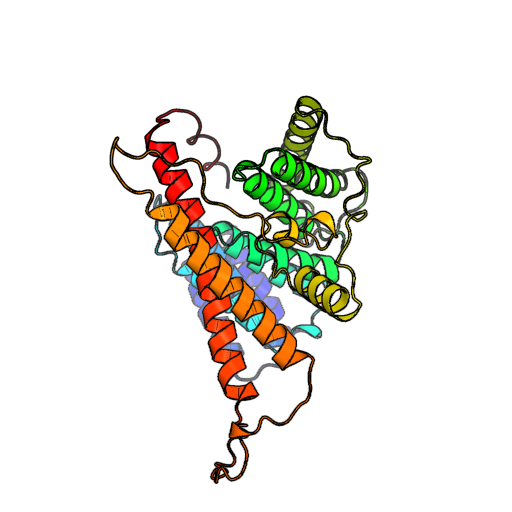20.047 -0.834 1.00 96.94 172 ARG A CA 1
ATOM 1365 C C . ARG A 1 172 ? 2.431 20.576 0.604 1.00 96.94 172 ARG A C 1
ATOM 1367 O O . ARG A 1 172 ? 1.684 21.472 0.990 1.00 96.94 172 ARG A O 1
ATOM 1374 N N . PHE A 1 173 ? 3.397 20.087 1.387 1.00 95.69 173 PHE A N 1
ATOM 1375 C CA . PHE A 1 173 ? 3.645 20.568 2.746 1.00 95.69 173 PHE A CA 1
ATOM 1376 C C . PHE A 1 173 ? 4.224 21.989 2.700 1.00 95.69 173 PHE A C 1
ATOM 1378 O O . PHE A 1 173 ? 5.346 22.212 2.245 1.00 95.69 173 PHE A O 1
ATOM 1385 N N . GLY A 1 174 ? 3.430 22.958 3.164 1.00 85.69 174 GLY A N 1
ATOM 1386 C CA . GLY A 1 174 ? 3.778 24.383 3.177 1.00 85.69 174 GLY A CA 1
ATOM 1387 C C . GLY A 1 174 ? 3.310 25.180 1.955 1.00 85.69 174 GLY A C 1
ATOM 1388 O O . GLY A 1 174 ? 3.450 26.401 1.958 1.00 85.69 174 GLY A O 1
ATOM 1389 N N . THR A 1 175 ? 2.729 24.534 0.937 1.00 91.81 175 THR A N 1
ATOM 1390 C CA . THR A 1 175 ? 2.174 25.219 -0.250 1.00 91.81 175 THR A CA 1
ATOM 1391 C C . THR A 1 175 ? 0.648 25.229 -0.283 1.00 91.81 175 THR A C 1
ATOM 1393 O O . THR A 1 175 ? 0.057 26.132 -0.872 1.00 91.81 175 THR A O 1
ATOM 1396 N N . GLU A 1 176 ? -0.001 24.277 0.386 1.00 93.75 176 GLU A N 1
ATOM 1397 C CA . GLU A 1 176 ? -1.458 24.167 0.461 1.00 93.75 176 GLU A CA 1
ATOM 1398 C C . GLU A 1 176 ? -1.921 23.635 1.833 1.00 93.75 176 GLU A C 1
ATOM 1400 O O . GLU A 1 176 ? -1.126 23.040 2.569 1.00 93.75 176 GLU A O 1
ATOM 1405 N N . PRO A 1 177 ? -3.192 23.859 2.226 1.00 93.12 177 PRO A N 1
ATOM 1406 C CA . PRO A 1 177 ? -3.721 23.327 3.477 1.00 93.12 177 PRO A CA 1
ATOM 1407 C C . PRO A 1 177 ? -3.895 21.803 3.408 1.00 93.12 177 PRO A C 1
ATOM 1409 O O . PRO A 1 177 ? -4.638 21.274 2.577 1.00 93.12 177 PRO A O 1
ATOM 1412 N N . LEU A 1 178 ? -3.248 21.102 4.339 1.00 96.25 178 LEU A N 1
ATOM 1413 C CA . LEU A 1 178 ? -3.363 19.654 4.516 1.00 96.25 178 LEU A CA 1
ATOM 1414 C C . LEU A 1 178 ? -4.241 19.329 5.727 1.00 96.25 178 LEU A C 1
ATOM 1416 O O . LEU A 1 178 ? -4.220 20.050 6.728 1.00 96.25 178 LEU A O 1
ATOM 1420 N N . LEU A 1 179 ? -5.006 18.239 5.644 1.00 96.62 179 LEU A N 1
ATOM 1421 C CA . LEU A 1 179 ? -5.846 17.775 6.742 1.00 96.62 179 LEU A CA 1
ATOM 1422 C C . LEU A 1 179 ? -5.017 16.941 7.722 1.00 96.62 179 LEU A C 1
ATOM 1424 O O . LEU A 1 179 ? -4.528 15.867 7.369 1.00 96.62 179 LEU A O 1
ATOM 1428 N N . TRP A 1 180 ? -4.925 17.419 8.960 1.00 95.06 180 TRP A N 1
ATOM 1429 C CA . TRP A 1 180 ? -4.355 16.698 10.095 1.00 95.06 180 TRP A CA 1
ATOM 1430 C C . TRP A 1 180 ? -5.483 16.280 11.038 1.00 95.06 180 TRP A C 1
ATOM 1432 O O . TRP A 1 180 ? -6.325 17.108 11.381 1.00 95.06 180 TRP A O 1
ATOM 1442 N N . ASP A 1 181 ? -5.526 15.016 11.453 1.00 87.19 181 ASP A N 1
ATOM 1443 C CA . ASP A 1 181 ? -6.615 14.486 12.280 1.00 87.19 181 ASP A CA 1
ATOM 1444 C C . ASP A 1 181 ? -6.523 14.908 13.753 1.00 87.19 181 ASP A C 1
ATOM 1446 O O . ASP A 1 181 ? -7.559 15.106 14.383 1.00 87.19 181 ASP A O 1
ATOM 1450 N N . CYS A 1 182 ? -5.307 15.093 14.278 1.00 81.12 182 CYS A N 1
ATOM 1451 C CA . CYS A 1 182 ? -5.048 15.478 15.672 1.00 81.12 182 CYS A CA 1
ATOM 1452 C C . CYS A 1 182 ? -4.225 16.778 15.796 1.00 81.12 182 CYS A C 1
ATOM 1454 O O . CYS A 1 182 ? -3.526 16.994 16.784 1.00 81.12 182 CYS A O 1
ATOM 1456 N N . GLY A 1 183 ? -4.312 17.662 14.797 1.00 86.44 183 GLY A N 1
ATOM 1457 C CA . GLY A 1 183 ? -3.453 18.845 14.693 1.00 86.44 183 GLY A CA 1
ATOM 1458 C C . GLY A 1 183 ? -2.085 18.534 14.078 1.00 86.44 183 GLY A C 1
ATOM 1459 O O . GLY A 1 183 ? -1.783 17.397 13.721 1.00 86.44 183 GLY A O 1
ATOM 1460 N N . VAL A 1 184 ? -1.268 19.570 13.881 1.00 87.38 184 VAL A N 1
ATOM 1461 C CA . VAL A 1 184 ? 0.034 19.418 13.216 1.00 87.38 184 VAL A CA 1
ATOM 1462 C C . VAL A 1 184 ? 1.013 18.711 14.151 1.00 87.38 184 VAL A C 1
ATOM 1464 O O . VAL A 1 184 ? 1.373 19.248 15.198 1.00 87.38 184 VAL A O 1
ATOM 1467 N N . HIS A 1 185 ? 1.474 17.529 13.745 1.00 88.19 185 HIS A N 1
ATOM 1468 C CA . HIS A 1 185 ? 2.565 16.826 14.413 1.00 88.19 185 HIS A CA 1
ATOM 1469 C C . HIS A 1 185 ? 3.899 17.387 13.919 1.00 88.19 185 HIS A C 1
ATOM 1471 O O . HIS A 1 185 ? 4.305 17.116 12.789 1.00 88.19 185 HIS A O 1
ATOM 1477 N N . GLN A 1 186 ? 4.560 18.185 14.759 1.00 90.81 186 GLN A N 1
ATOM 1478 C CA . GLN A 1 186 ? 5.763 18.925 14.377 1.00 90.81 186 GLN A CA 1
ATOM 1479 C C . GLN A 1 186 ? 6.901 17.998 13.921 1.00 90.81 186 GLN A C 1
ATOM 1481 O O . GLN A 1 186 ? 7.454 18.222 12.849 1.00 90.81 186 GLN A O 1
ATOM 1486 N N . ASP A 1 187 ? 7.161 16.910 14.649 1.00 89.94 187 ASP A N 1
ATOM 1487 C CA . ASP A 1 187 ? 8.209 15.938 14.297 1.00 89.94 187 ASP A CA 1
ATOM 1488 C C . ASP A 1 187 ? 7.958 15.289 12.924 1.00 89.94 187 ASP A C 1
ATOM 1490 O O . ASP A 1 187 ? 8.869 15.122 12.113 1.00 89.94 187 ASP A O 1
ATOM 1494 N N . ALA A 1 188 ? 6.696 14.961 12.624 1.00 93.06 188 ALA A N 1
ATOM 1495 C CA . ALA A 1 188 ? 6.320 14.402 11.329 1.00 93.06 188 ALA A CA 1
ATOM 1496 C C . ALA A 1 188 ? 6.492 15.436 10.208 1.00 93.06 188 ALA A C 1
ATOM 1498 O O . ALA A 1 188 ? 7.005 15.112 9.140 1.00 93.06 188 ALA A O 1
ATOM 1499 N N . LEU A 1 189 ? 6.088 16.687 10.452 1.00 94.94 189 LEU A N 1
ATOM 1500 C CA . LEU A 1 189 ? 6.258 17.778 9.496 1.00 94.94 189 LEU A CA 1
ATOM 1501 C C . LEU A 1 189 ? 7.738 18.034 9.181 1.00 94.94 189 LEU A C 1
ATOM 1503 O O . LEU A 1 189 ? 8.080 18.196 8.010 1.00 94.94 189 LEU A O 1
ATOM 1507 N N . GLU A 1 190 ? 8.599 18.044 10.197 1.00 95.81 190 GLU A N 1
ATOM 1508 C CA . GLU A 1 190 ? 10.050 18.181 10.036 1.00 95.81 190 GLU A CA 1
ATOM 1509 C C . GLU A 1 190 ? 10.614 17.044 9.184 1.00 95.81 190 GLU A C 1
ATOM 1511 O O . GLU A 1 190 ? 11.260 17.308 8.171 1.00 95.81 190 GLU A O 1
ATOM 1516 N N . ALA A 1 191 ? 10.250 15.793 9.484 1.00 95.56 191 ALA A N 1
ATOM 1517 C CA . ALA A 1 191 ? 10.651 14.652 8.666 1.00 95.56 191 ALA A CA 1
ATOM 1518 C C . ALA A 1 191 ? 10.179 14.785 7.205 1.00 95.56 191 ALA A C 1
ATOM 1520 O O . ALA A 1 191 ? 10.949 14.545 6.275 1.00 95.56 191 ALA A O 1
ATOM 1521 N N . PHE A 1 192 ? 8.929 15.193 6.962 1.00 97.44 192 PHE A N 1
ATOM 1522 C CA . PHE A 1 192 ? 8.417 15.383 5.600 1.00 97.44 192 PHE A CA 1
ATOM 1523 C C . PHE A 1 192 ? 9.198 16.455 4.829 1.00 97.44 192 PHE A C 1
ATOM 1525 O O . PHE A 1 192 ? 9.478 16.270 3.642 1.00 97.44 192 PHE A O 1
ATOM 1532 N N . ILE A 1 193 ? 9.578 17.546 5.494 1.00 96.88 193 ILE A N 1
ATOM 1533 C CA . ILE A 1 193 ? 10.412 18.605 4.915 1.00 96.88 193 ILE A CA 1
ATOM 1534 C C . ILE A 1 193 ? 11.824 18.083 4.617 1.00 96.88 193 ILE A C 1
ATOM 1536 O O . ILE A 1 193 ? 12.317 18.278 3.507 1.00 96.88 193 ILE A O 1
ATOM 1540 N N . ASP A 1 194 ? 12.441 17.340 5.533 1.00 97.25 194 ASP A N 1
ATOM 1541 C CA . ASP A 1 194 ? 13.777 16.772 5.327 1.00 97.25 194 ASP A CA 1
ATOM 1542 C C . ASP A 1 194 ? 13.814 15.810 4.129 1.00 97.25 194 ASP A C 1
ATOM 1544 O O . ASP A 1 194 ? 14.719 15.862 3.289 1.00 97.25 194 ASP A O 1
ATOM 1548 N N . TYR A 1 195 ? 12.798 14.951 3.995 1.00 98.12 195 TYR A N 1
ATOM 1549 C CA . TYR A 1 195 ? 12.681 14.041 2.853 1.00 98.12 195 TYR A CA 1
ATOM 1550 C C . TYR A 1 195 ? 12.386 14.768 1.538 1.00 98.12 195 TYR A C 1
ATOM 1552 O O . TYR A 1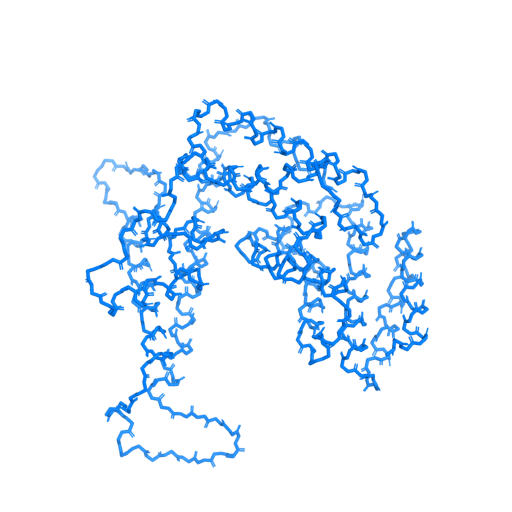 195 ? 12.832 14.310 0.480 1.00 98.12 195 TYR A O 1
ATOM 1560 N N . ARG A 1 196 ? 11.666 15.896 1.582 1.00 98.06 196 ARG A N 1
ATOM 1561 C CA . ARG A 1 196 ? 11.432 16.754 0.412 1.00 98.06 196 ARG A CA 1
ATOM 1562 C C . ARG A 1 196 ? 12.758 17.293 -0.105 1.00 98.06 196 ARG A C 1
ATOM 1564 O O . ARG A 1 196 ? 13.074 17.099 -1.276 1.00 98.06 196 ARG A O 1
ATOM 1571 N N . ASP A 1 197 ? 13.533 17.900 0.787 1.00 97.88 197 ASP A N 1
ATOM 1572 C CA . ASP A 1 197 ? 14.799 18.553 0.465 1.00 97.88 197 ASP A CA 1
ATOM 1573 C C . ASP A 1 197 ? 15.850 17.513 0.031 1.00 97.88 197 ASP A C 1
ATOM 1575 O O . ASP A 1 197 ? 16.622 17.734 -0.909 1.00 97.88 197 ASP A O 1
ATOM 1579 N N . PHE A 1 198 ? 15.835 16.322 0.645 1.00 97.44 198 PHE A N 1
ATOM 1580 C CA . PHE A 1 198 ? 16.617 15.175 0.182 1.00 97.44 198 PHE A CA 1
ATOM 1581 C C . PHE A 1 198 ? 16.267 14.793 -1.262 1.00 97.44 198 PHE A C 1
ATOM 1583 O O . PHE A 1 198 ? 17.169 14.691 -2.098 1.00 97.44 198 PHE A O 1
ATOM 1590 N N . ALA A 1 199 ? 14.982 14.581 -1.561 1.00 97.62 199 ALA A N 1
ATOM 1591 C CA . ALA A 1 199 ? 14.537 14.169 -2.888 1.00 97.62 199 ALA A CA 1
ATOM 1592 C C . ALA A 1 199 ? 14.836 15.247 -3.943 1.00 97.62 199 ALA A C 1
ATOM 1594 O O . ALA A 1 199 ? 15.305 14.914 -5.031 1.00 97.62 199 ALA A O 1
ATOM 1595 N N . GLU A 1 200 ? 14.642 16.527 -3.615 1.00 97.62 200 GLU A N 1
ATOM 1596 C CA . GLU A 1 200 ? 14.974 17.655 -4.491 1.00 97.62 200 GLU A CA 1
ATOM 1597 C C . GLU A 1 200 ? 16.463 17.669 -4.856 1.00 97.62 200 GLU A C 1
ATOM 1599 O O . GLU A 1 200 ? 16.821 17.744 -6.036 1.00 97.62 200 GLU A O 1
ATOM 1604 N N . ARG A 1 201 ? 17.343 17.540 -3.854 1.00 97.94 201 ARG A N 1
ATOM 1605 C CA . ARG A 1 201 ? 18.794 17.498 -4.067 1.00 97.94 201 ARG A CA 1
ATOM 1606 C C . ARG A 1 201 ? 19.191 16.358 -5.000 1.00 97.94 201 ARG A C 1
ATOM 1608 O O . ARG A 1 201 ? 19.926 16.594 -5.955 1.00 97.94 201 ARG A O 1
ATOM 1615 N N . VAL A 1 202 ? 18.684 15.149 -4.755 1.00 96.00 202 VAL A N 1
ATOM 1616 C CA . VAL A 1 202 ? 19.006 13.973 -5.577 1.00 96.00 202 VAL A CA 1
ATOM 1617 C C . VAL A 1 202 ? 18.516 14.155 -7.015 1.00 96.00 202 VAL A C 1
ATOM 1619 O O . VAL A 1 202 ? 19.267 13.905 -7.953 1.00 96.00 202 VAL A O 1
ATOM 1622 N N . LEU A 1 203 ? 17.291 14.650 -7.216 1.00 96.56 203 LEU A N 1
ATOM 1623 C CA . LEU A 1 203 ? 16.751 14.913 -8.556 1.00 96.56 203 LEU A CA 1
ATOM 1624 C C . LEU A 1 203 ? 17.590 15.935 -9.331 1.00 96.56 203 LEU A C 1
ATOM 1626 O O . LEU A 1 203 ? 17.790 15.774 -10.536 1.00 96.56 203 LEU A O 1
ATOM 1630 N N . LYS A 1 204 ? 18.098 16.964 -8.644 1.00 96.38 204 LYS A N 1
ATOM 1631 C CA . LYS A 1 204 ? 18.979 17.976 -9.232 1.00 96.38 204 LYS A CA 1
ATOM 1632 C C . LYS A 1 204 ? 20.342 17.401 -9.611 1.00 96.38 204 LYS A C 1
ATOM 1634 O O . LYS A 1 204 ? 20.818 17.673 -10.707 1.00 96.38 204 LYS A O 1
ATOM 1639 N N . GLU A 1 205 ? 20.953 16.607 -8.733 1.00 95.44 205 GLU A N 1
ATOM 1640 C CA . GLU A 1 205 ? 22.234 15.932 -8.998 1.00 95.44 205 GLU A CA 1
ATOM 1641 C C . GLU A 1 205 ? 22.138 14.940 -10.166 1.00 95.44 205 GLU A C 1
ATOM 1643 O O . GLU A 1 205 ? 23.095 14.778 -10.918 1.00 95.44 205 GLU A O 1
ATOM 1648 N N . MET A 1 206 ? 20.977 14.307 -10.344 1.00 93.44 206 MET A N 1
ATOM 1649 C CA . MET A 1 206 ? 20.701 13.380 -11.444 1.00 93.44 206 MET A CA 1
ATOM 1650 C C . MET A 1 206 ? 20.300 14.064 -12.759 1.00 93.44 206 MET A C 1
ATOM 1652 O O . MET A 1 206 ? 20.071 13.359 -13.740 1.00 93.44 206 MET A O 1
ATOM 1656 N N . GLU A 1 207 ? 20.153 15.393 -12.776 1.00 95.00 207 GLU A N 1
ATOM 1657 C CA . GLU A 1 207 ? 19.605 16.147 -13.914 1.00 95.00 207 GLU A CA 1
ATOM 1658 C C . GLU A 1 207 ? 18.253 15.577 -14.395 1.00 95.00 207 GLU A C 1
ATOM 1660 O O . GLU A 1 207 ? 17.996 15.429 -15.591 1.00 95.00 207 GLU A O 1
ATOM 1665 N N . PHE A 1 208 ? 17.375 15.212 -13.450 1.00 94.94 208 PHE A N 1
ATOM 1666 C CA . PHE A 1 208 ? 16.124 14.524 -13.764 1.00 94.94 208 PHE A CA 1
ATOM 1667 C C . PHE A 1 208 ? 15.168 15.403 -14.589 1.00 94.94 208 PHE A C 1
ATOM 1669 O O . PHE A 1 208 ? 14.737 16.473 -14.150 1.00 94.94 208 PHE A O 1
ATOM 1676 N N . ASP A 1 209 ? 14.760 14.913 -15.763 1.00 93.62 209 ASP A N 1
ATOM 1677 C CA . ASP A 1 209 ? 13.782 15.587 -16.618 1.00 93.62 209 ASP A CA 1
ATOM 1678 C C . ASP A 1 209 ? 12.352 15.427 -16.075 1.00 93.62 209 ASP A C 1
ATOM 1680 O O . ASP A 1 209 ? 11.634 14.471 -16.370 1.00 93.62 209 ASP A O 1
ATOM 1684 N N . SER A 1 210 ? 11.911 16.415 -15.296 1.00 89.81 210 SER A N 1
ATOM 1685 C CA . SER A 1 210 ? 10.538 16.477 -14.775 1.00 89.81 210 SER A CA 1
ATOM 1686 C C . SER A 1 210 ? 9.449 16.616 -15.852 1.00 89.81 210 SER A C 1
ATOM 1688 O O . SER A 1 210 ? 8.274 16.391 -15.554 1.00 89.81 210 SER A O 1
ATOM 1690 N N . SER A 1 211 ? 9.810 16.970 -17.094 1.00 92.56 211 SER A N 1
ATOM 1691 C CA . SER A 1 211 ? 8.874 17.098 -18.220 1.00 92.56 211 SER A CA 1
ATOM 1692 C C . SER A 1 211 ? 8.621 15.777 -18.955 1.00 92.56 211 SER A C 1
ATOM 1694 O O . SER A 1 211 ? 7.750 15.700 -19.828 1.00 92.56 211 SER A O 1
ATOM 1696 N N . PHE A 1 212 ? 9.341 14.719 -18.575 1.00 92.06 212 PHE A N 1
ATOM 1697 C CA . PHE A 1 212 ? 9.264 13.418 -19.213 1.00 92.06 212 PHE A CA 1
ATOM 1698 C C . PHE A 1 212 ? 7.846 12.822 -19.170 1.00 92.06 212 PHE A C 1
ATOM 1700 O O . PHE A 1 212 ? 7.228 12.654 -18.115 1.00 92.06 212 PHE A O 1
ATOM 1707 N N . ASN A 1 213 ? 7.318 12.440 -20.336 1.00 93.44 213 ASN A N 1
ATOM 1708 C CA . ASN A 1 213 ? 5.975 11.876 -20.439 1.00 93.44 213 ASN A CA 1
ATOM 1709 C C . ASN A 1 213 ? 5.968 10.355 -20.200 1.00 93.44 213 ASN A C 1
ATOM 1711 O O . ASN A 1 213 ? 6.145 9.557 -21.124 1.00 93.44 213 ASN A O 1
ATOM 1715 N N . PHE A 1 214 ? 5.642 9.949 -18.970 1.00 94.88 214 PHE A N 1
ATOM 1716 C CA . PHE A 1 214 ? 5.523 8.539 -18.568 1.00 94.88 214 PHE A CA 1
ATOM 1717 C C . PHE A 1 214 ? 4.411 7.747 -19.287 1.00 94.88 214 PHE A C 1
ATOM 1719 O O . PHE A 1 214 ? 4.375 6.520 -19.183 1.00 94.88 214 PHE A O 1
ATOM 1726 N N . ASN A 1 215 ? 3.499 8.417 -20.002 1.00 95.38 215 ASN A N 1
ATOM 1727 C CA . ASN A 1 215 ? 2.374 7.801 -20.714 1.00 95.38 215 ASN A CA 1
ATOM 1728 C C . ASN A 1 215 ? 2.589 7.666 -22.231 1.00 95.38 215 ASN A C 1
ATOM 1730 O O . ASN A 1 215 ? 1.699 7.193 -22.939 1.00 95.38 215 ASN A O 1
ATOM 1734 N N . ASN A 1 216 ? 3.753 8.060 -22.754 1.00 94.38 216 ASN A N 1
ATOM 1735 C CA . ASN A 1 216 ? 4.052 7.984 -24.186 1.00 94.38 216 ASN A CA 1
ATOM 1736 C C . ASN A 1 216 ? 4.692 6.641 -24.591 1.00 94.38 216 ASN A C 1
ATOM 1738 O O . ASN A 1 216 ? 5.683 6.608 -25.317 1.00 94.38 216 ASN A O 1
ATOM 1742 N N . PHE A 1 217 ? 4.150 5.526 -24.091 1.00 95.12 217 PHE A N 1
ATOM 1743 C CA . PHE A 1 217 ? 4.664 4.181 -24.383 1.00 95.12 217 PHE A CA 1
ATOM 1744 C C . PHE A 1 217 ? 3.559 3.273 -24.934 1.00 95.12 217 PHE A C 1
ATOM 1746 O O . PHE A 1 217 ? 2.466 3.232 -24.361 1.00 95.12 217 PHE A O 1
ATOM 1753 N N . PRO A 1 218 ? 3.818 2.523 -26.020 1.00 95.31 218 PRO A N 1
ATOM 1754 C CA . PRO A 1 218 ? 2.810 1.677 -26.644 1.00 95.31 218 PRO A CA 1
ATOM 1755 C C . PRO A 1 218 ? 2.432 0.491 -25.747 1.00 95.31 218 PRO A C 1
ATOM 1757 O O . PRO A 1 218 ? 3.288 -0.181 -25.177 1.00 95.31 218 PRO A O 1
ATOM 1760 N N . LEU A 1 219 ? 1.134 0.183 -25.683 1.00 96.31 219 LEU A N 1
ATOM 1761 C CA . LEU A 1 219 ? 0.582 -0.947 -24.919 1.00 96.31 219 LEU A CA 1
ATOM 1762 C C . LEU A 1 219 ? 0.351 -2.204 -25.772 1.00 96.31 219 LEU A C 1
ATOM 1764 O O . LEU A 1 219 ? -0.424 -3.078 -25.388 1.00 96.31 219 LEU A O 1
ATOM 1768 N N . GLY A 1 220 ? 0.999 -2.282 -26.931 1.00 92.75 220 GLY A N 1
ATOM 1769 C CA . GLY A 1 220 ? 0.803 -3.360 -27.892 1.00 92.75 220 GLY A CA 1
ATOM 1770 C C . GLY A 1 220 ? 0.039 -2.944 -29.142 1.00 92.75 220 GLY A C 1
ATOM 1771 O O . GLY A 1 220 ? -0.534 -1.852 -29.225 1.00 92.75 220 GLY A O 1
ATOM 1772 N N . GLN A 1 221 ? 0.047 -3.839 -30.127 1.00 91.75 221 GLN A N 1
ATOM 1773 C CA . GLN A 1 221 ? -0.480 -3.571 -31.471 1.00 91.75 221 GLN A CA 1
ATOM 1774 C C . GLN A 1 221 ? -1.987 -3.828 -31.574 1.00 91.75 221 GLN A C 1
ATOM 1776 O O . GLN A 1 221 ? -2.686 -3.178 -32.348 1.00 91.75 221 GLN A O 1
ATOM 1781 N N . HIS A 1 222 ? -2.507 -4.766 -30.779 1.00 94.94 222 HIS A N 1
ATOM 1782 C CA . HIS A 1 222 ? -3.891 -5.224 -30.880 1.00 94.94 222 HIS A CA 1
ATOM 1783 C C . HIS A 1 222 ? -4.722 -4.829 -29.663 1.00 94.94 222 HIS A C 1
ATOM 1785 O O . HIS A 1 222 ? -4.230 -4.783 -28.537 1.00 94.94 222 HIS A O 1
ATOM 1791 N N . LYS A 1 223 ? -6.028 -4.635 -29.878 1.00 94.75 223 LYS A N 1
ATOM 1792 C CA . LYS A 1 223 ? -6.981 -4.243 -28.831 1.00 94.75 223 LYS A CA 1
ATOM 1793 C C . LYS A 1 223 ? -6.972 -5.195 -27.625 1.00 94.75 223 LYS A C 1
ATOM 1795 O O . LYS A 1 223 ? -6.909 -4.724 -26.497 1.00 94.75 223 LYS A O 1
ATOM 1800 N N . LYS A 1 224 ? -6.931 -6.513 -27.866 1.00 93.12 224 LYS A N 1
ATOM 1801 C CA . LYS A 1 224 ? -6.845 -7.533 -26.803 1.00 93.12 224 LYS A CA 1
ATOM 1802 C C . LYS A 1 224 ? -5.601 -7.360 -25.925 1.00 93.12 224 LYS A C 1
ATOM 1804 O O . LYS A 1 224 ? -5.702 -7.386 -24.705 1.00 93.12 224 LYS A O 1
ATOM 1809 N N . GLU A 1 225 ? -4.441 -7.136 -26.541 1.00 95.00 225 GLU A N 1
ATOM 1810 C CA . GLU A 1 225 ? -3.191 -6.906 -25.809 1.00 95.00 225 GLU A CA 1
ATOM 1811 C C . GLU A 1 225 ? -3.253 -5.600 -25.007 1.00 95.00 225 GLU A C 1
ATOM 1813 O O . GLU A 1 225 ? -2.895 -5.576 -23.832 1.00 95.00 225 GLU A O 1
ATOM 1818 N N . GLN A 1 226 ? -3.770 -4.525 -25.608 1.00 96.50 226 GLN A N 1
ATOM 1819 C CA . GLN A 1 226 ? -3.918 -3.236 -24.931 1.00 96.50 226 GLN A CA 1
ATOM 1820 C C . GLN A 1 226 ? -4.852 -3.328 -23.720 1.00 96.50 226 GLN A C 1
ATOM 1822 O O . GLN A 1 226 ? -4.558 -2.738 -22.680 1.00 96.50 226 GLN A O 1
ATOM 1827 N N . ASP A 1 227 ? -5.962 -4.057 -23.836 1.00 95.81 227 ASP A N 1
ATOM 1828 C CA . ASP A 1 227 ? -6.914 -4.251 -22.742 1.00 95.81 227 ASP A CA 1
ATOM 1829 C C . ASP A 1 227 ? -6.292 -5.082 -21.609 1.00 95.81 227 ASP A C 1
ATOM 1831 O O . ASP A 1 227 ? -6.392 -4.689 -20.444 1.00 95.81 227 ASP A O 1
ATOM 1835 N N . TYR A 1 228 ? -5.544 -6.139 -21.944 1.00 95.44 228 TYR A N 1
ATOM 1836 C CA . TYR A 1 228 ? -4.750 -6.908 -20.982 1.00 95.44 228 TYR A CA 1
ATOM 1837 C C . TYR A 1 228 ? -3.707 -6.044 -20.262 1.00 95.44 228 TYR A C 1
ATOM 1839 O O . TYR A 1 228 ? -3.660 -6.021 -19.032 1.00 95.44 228 TYR A O 1
ATOM 1847 N N . ARG A 1 229 ? -2.891 -5.272 -20.991 1.00 96.81 229 ARG A N 1
ATOM 1848 C CA . ARG A 1 229 ? -1.849 -4.439 -20.370 1.00 96.81 229 ARG A CA 1
ATOM 1849 C C . ARG A 1 229 ? -2.436 -3.327 -19.500 1.00 96.81 229 ARG A C 1
ATOM 1851 O O . ARG A 1 229 ? -1.904 -3.064 -18.424 1.00 96.81 229 ARG A O 1
ATOM 1858 N N . LYS A 1 230 ? -3.550 -2.706 -19.907 1.00 96.38 230 LYS A N 1
ATOM 1859 C CA . LYS A 1 230 ? -4.281 -1.734 -19.068 1.00 96.38 230 LYS A CA 1
ATOM 1860 C C . LYS A 1 230 ? -4.810 -2.381 -17.792 1.00 96.38 230 LYS A C 1
ATOM 1862 O O . LYS A 1 230 ? -4.722 -1.775 -16.724 1.00 96.38 230 LYS A O 1
ATOM 1867 N N . TRP A 1 231 ? -5.338 -3.600 -17.895 1.00 95.12 231 TRP A N 1
ATOM 1868 C CA . TRP A 1 231 ? -5.777 -4.367 -16.736 1.00 95.12 231 TRP A CA 1
ATOM 1869 C C . TRP A 1 231 ? -4.602 -4.664 -15.795 1.00 95.12 231 TRP A C 1
ATOM 1871 O O . TRP A 1 231 ? -4.704 -4.374 -14.605 1.00 95.12 231 TRP A O 1
ATOM 1881 N N . CYS A 1 232 ? -3.457 -5.112 -16.317 1.00 95.06 232 CYS A N 1
ATOM 1882 C CA . CYS A 1 232 ? -2.246 -5.340 -15.524 1.00 95.06 232 CYS A CA 1
ATOM 1883 C C . CYS A 1 232 ? -1.745 -4.069 -14.825 1.00 95.06 232 CYS A C 1
ATOM 1885 O O . CYS A 1 232 ? -1.463 -4.116 -13.629 1.00 95.06 232 CYS A O 1
ATOM 1887 N N . LEU A 1 233 ? -1.688 -2.929 -15.528 1.00 95.56 233 LEU A N 1
ATOM 1888 C CA . LEU A 1 233 ? -1.271 -1.642 -14.953 1.00 95.56 233 LEU A CA 1
ATOM 1889 C C . LEU A 1 233 ? -2.170 -1.210 -13.790 1.00 95.56 233 LEU A C 1
ATOM 1891 O O . LEU A 1 233 ? -1.672 -0.739 -12.766 1.00 95.56 233 LEU A O 1
ATOM 1895 N N . ARG A 1 234 ? -3.490 -1.370 -13.947 1.00 92.75 234 ARG A N 1
ATOM 1896 C CA . ARG A 1 234 ? -4.483 -1.002 -12.928 1.00 92.75 234 ARG A CA 1
ATOM 1897 C C . ARG A 1 234 ? -4.364 -1.863 -11.672 1.00 92.75 234 ARG A C 1
ATOM 1899 O O . ARG A 1 234 ? -4.524 -1.349 -10.573 1.00 92.75 234 ARG A O 1
ATOM 1906 N N . HIS A 1 235 ? -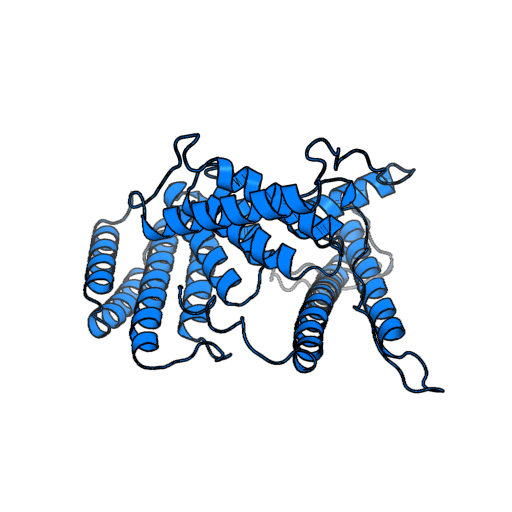4.060 -3.148 -11.839 1.00 88.94 235 HIS A N 1
ATOM 1907 C CA . HIS A 1 235 ? -3.951 -4.108 -10.737 1.00 88.94 235 HIS A CA 1
ATOM 1908 C C . HIS A 1 235 ? -2.515 -4.283 -10.210 1.00 88.94 235 HIS A C 1
ATOM 1910 O O . HIS A 1 235 ? -2.286 -5.130 -9.352 1.00 88.94 235 HIS A O 1
ATOM 1916 N N . ARG A 1 236 ? -1.549 -3.491 -10.701 1.00 90.88 236 ARG A N 1
ATOM 1917 C CA . ARG A 1 236 ? -0.124 -3.553 -10.318 1.00 90.88 236 ARG A CA 1
ATOM 1918 C C . ARG A 1 236 ? 0.507 -4.930 -10.544 1.00 90.88 236 ARG A C 1
ATOM 1920 O O . ARG A 1 236 ? 1.198 -5.472 -9.679 1.00 90.88 236 ARG A O 1
ATOM 1927 N N . LEU A 1 237 ? 0.227 -5.538 -11.694 1.00 90.75 237 LEU A N 1
ATOM 1928 C CA . LEU A 1 237 ? 0.624 -6.917 -12.004 1.00 90.75 237 LEU A CA 1
ATOM 1929 C C . LEU A 1 237 ? 1.843 -7.017 -12.926 1.00 90.75 237 LEU A C 1
ATOM 1931 O O . LEU A 1 237 ? 2.243 -8.126 -13.281 1.00 90.75 237 LEU A O 1
ATOM 1935 N N . PHE A 1 238 ? 2.455 -5.906 -13.330 1.00 93.06 238 PHE A N 1
ATOM 1936 C CA . PHE A 1 238 ? 3.769 -5.964 -13.966 1.00 93.06 238 PHE A CA 1
ATOM 1937 C C . PHE A 1 238 ? 4.868 -6.181 -12.925 1.00 93.06 238 PHE A C 1
ATOM 1939 O O . PHE A 1 238 ? 4.845 -5.586 -11.849 1.00 93.06 238 PHE A O 1
ATOM 1946 N N . MET A 1 239 ? 5.855 -7.019 -13.252 1.00 90.50 239 MET A N 1
ATOM 1947 C CA . MET A 1 239 ? 7.123 -7.098 -12.522 1.00 90.50 239 MET A CA 1
ATOM 1948 C C . MET A 1 239 ? 7.993 -5.899 -12.905 1.00 90.50 239 MET A C 1
ATOM 1950 O O . MET A 1 239 ? 9.036 -6.034 -13.549 1.00 90.50 239 MET A O 1
ATOM 1954 N N . ASN A 1 240 ? 7.517 -4.714 -12.542 1.00 92.69 240 ASN A N 1
ATOM 1955 C CA . ASN A 1 240 ? 8.206 -3.450 -12.695 1.00 92.69 240 ASN A CA 1
ATOM 1956 C C . ASN A 1 240 ? 7.935 -2.615 -11.435 1.00 92.69 240 ASN A C 1
ATOM 1958 O O . ASN A 1 240 ? 6.767 -2.311 -11.187 1.00 92.69 240 ASN A O 1
ATOM 1962 N N . PRO A 1 241 ? 8.975 -2.204 -10.682 1.00 92.31 241 PRO A N 1
ATOM 1963 C CA . PRO A 1 241 ? 8.823 -1.350 -9.502 1.00 92.31 241 PRO A CA 1
ATOM 1964 C C . PRO A 1 241 ? 7.999 -0.086 -9.762 1.00 92.31 241 PRO A C 1
ATOM 1966 O O . PRO A 1 241 ? 7.240 0.364 -8.911 1.00 92.31 241 PRO A O 1
ATOM 1969 N N . LEU A 1 242 ? 8.083 0.460 -10.975 1.00 95.06 242 LEU A N 1
ATOM 1970 C CA . LEU A 1 242 ? 7.263 1.585 -11.396 1.00 95.06 242 LEU A CA 1
ATOM 1971 C C . LEU A 1 242 ? 5.761 1.279 -11.285 1.00 95.06 242 LEU A C 1
ATOM 1973 O O . LEU A 1 242 ? 4.994 2.120 -10.822 1.00 95.06 242 LEU A O 1
ATOM 1977 N N . ASN A 1 243 ? 5.323 0.066 -11.640 1.00 94.81 243 ASN A N 1
ATOM 1978 C CA . ASN A 1 243 ? 3.910 -0.300 -11.553 1.00 94.81 243 ASN A CA 1
ATOM 1979 C C . ASN A 1 243 ? 3.431 -0.473 -10.101 1.00 94.81 243 ASN A C 1
ATOM 1981 O O . ASN A 1 243 ? 2.228 -0.427 -9.850 1.00 94.81 243 ASN A O 1
ATOM 1985 N N . ASP A 1 244 ? 4.345 -0.623 -9.142 1.00 91.12 244 ASP A N 1
ATOM 1986 C CA . ASP A 1 244 ? 3.993 -0.694 -7.726 1.00 91.12 244 ASP A CA 1
ATOM 1987 C C . ASP A 1 244 ? 3.575 0.681 -7.161 1.00 91.12 244 ASP A C 1
ATOM 1989 O O . ASP A 1 244 ? 2.841 0.720 -6.171 1.00 91.12 244 ASP A O 1
ATOM 1993 N N . VAL A 1 245 ? 3.958 1.795 -7.811 1.00 90.06 245 VAL A N 1
ATOM 1994 C CA . VAL A 1 245 ? 3.680 3.173 -7.347 1.00 90.06 245 VAL A CA 1
ATOM 1995 C C . VAL A 1 245 ? 2.727 3.989 -8.217 1.00 90.06 245 VAL A C 1
ATOM 1997 O O . VAL A 1 245 ? 2.080 4.900 -7.702 1.00 90.06 245 VAL A O 1
ATOM 2000 N N . PHE A 1 246 ? 2.603 3.684 -9.511 1.00 89.62 246 PHE A N 1
ATOM 2001 C CA . PHE A 1 246 ? 1.615 4.309 -10.400 1.00 89.62 246 PHE A CA 1
ATOM 2002 C C . PHE A 1 246 ? 1.243 3.408 -11.596 1.00 89.62 246 PHE A C 1
ATOM 2004 O O . PHE A 1 246 ? 1.788 2.321 -11.782 1.00 89.62 246 PHE A O 1
ATOM 2011 N N . SER A 1 247 ? 0.297 3.851 -12.428 1.00 93.44 247 SER A N 1
ATOM 2012 C CA . SER A 1 247 ? -0.243 3.069 -13.559 1.00 93.44 247 SER A CA 1
ATOM 2013 C C . SER A 1 247 ? 0.104 3.663 -14.932 1.00 93.44 247 SER A C 1
ATOM 2015 O O . SER A 1 247 ? -0.655 3.494 -15.886 1.00 93.44 247 SER A O 1
ATOM 2017 N N . ALA A 1 248 ? 1.227 4.379 -15.037 1.00 95.88 248 ALA A N 1
ATOM 2018 C CA . ALA A 1 248 ? 1.684 4.980 -16.291 1.00 95.88 248 ALA A CA 1
ATOM 2019 C C . ALA A 1 248 ? 2.180 3.924 -17.299 1.00 95.88 248 ALA A C 1
ATOM 2021 O O . ALA A 1 248 ? 2.680 2.867 -16.909 1.00 95.88 248 ALA A O 1
ATOM 2022 N N . THR A 1 249 ? 2.074 4.199 -18.603 1.00 97.12 249 THR A N 1
ATOM 2023 C CA . THR A 1 249 ? 2.360 3.187 -19.641 1.00 97.12 249 THR A CA 1
ATOM 2024 C C . THR A 1 249 ? 3.828 2.764 -19.718 1.00 97.12 249 THR A C 1
ATOM 2026 O O . THR A 1 249 ? 4.097 1.649 -20.162 1.00 97.12 249 THR A O 1
ATOM 2029 N N . ILE A 1 250 ? 4.775 3.584 -19.242 1.00 96.06 250 ILE A N 1
ATOM 2030 C CA . ILE A 1 250 ? 6.190 3.194 -19.082 1.00 96.06 250 ILE A CA 1
ATOM 2031 C C . ILE A 1 250 ? 6.359 1.924 -18.232 1.00 96.06 250 ILE A C 1
ATOM 2033 O O . ILE A 1 250 ? 7.279 1.138 -18.454 1.00 96.06 250 ILE A O 1
ATOM 2037 N N . ALA A 1 251 ? 5.440 1.692 -17.291 1.00 96.44 251 ALA A N 1
ATOM 2038 C CA . ALA A 1 251 ? 5.486 0.566 -16.372 1.00 96.44 251 ALA A CA 1
ATOM 2039 C C . ALA A 1 251 ? 4.895 -0.734 -16.957 1.00 96.44 251 ALA A C 1
ATOM 2041 O O . ALA A 1 251 ? 4.842 -1.751 -16.269 1.00 96.44 251 ALA A O 1
ATOM 2042 N N . ALA A 1 252 ? 4.429 -0.722 -18.214 1.00 96.38 252 ALA A N 1
ATOM 2043 C CA . ALA A 1 252 ? 3.711 -1.832 -18.846 1.00 96.38 252 ALA A CA 1
ATOM 2044 C C . ALA A 1 252 ? 4.632 -2.934 -19.410 1.00 96.38 252 ALA A C 1
ATOM 2046 O O . ALA A 1 252 ? 4.471 -3.371 -20.557 1.00 96.38 252 ALA A O 1
ATOM 2047 N N . ASN A 1 253 ? 5.625 -3.351 -18.626 1.00 93.44 253 ASN A N 1
ATOM 2048 C CA . ASN A 1 253 ? 6.644 -4.337 -18.984 1.00 93.44 253 ASN A CA 1
ATOM 2049 C C . ASN A 1 253 ? 7.160 -5.081 -17.736 1.00 93.44 253 ASN A C 1
ATOM 2051 O O . ASN A 1 253 ? 6.996 -4.623 -16.615 1.00 93.44 253 ASN A O 1
ATOM 2055 N N . ASP A 1 254 ? 7.776 -6.249 -17.920 1.00 93.31 254 ASP A N 1
ATOM 2056 C CA . ASP A 1 254 ? 8.299 -7.084 -16.828 1.00 93.31 254 ASP A CA 1
ATOM 2057 C C . ASP A 1 254 ? 9.834 -6.973 -16.744 1.00 93.31 254 ASP A C 1
ATOM 2059 O O . ASP A 1 254 ? 10.565 -7.922 -17.043 1.00 93.31 254 ASP A O 1
ATOM 2063 N N . VAL A 1 255 ? 10.336 -5.791 -16.379 1.00 90.62 255 VAL A N 1
ATOM 2064 C CA . VAL A 1 255 ? 11.774 -5.435 -16.415 1.00 90.62 255 VAL A CA 1
ATOM 2065 C C . VAL A 1 255 ? 12.577 -5.868 -15.189 1.00 90.62 255 VAL A C 1
ATOM 2067 O O . VAL A 1 255 ? 13.804 -5.839 -15.239 1.00 90.62 255 VAL A O 1
ATOM 2070 N N . LEU A 1 256 ? 11.923 -6.320 -14.114 1.00 86.50 256 LEU A N 1
ATOM 2071 C CA . LEU A 1 256 ? 12.609 -6.751 -12.895 1.00 86.50 256 LEU A CA 1
ATOM 2072 C C . LEU A 1 256 ? 13.618 -7.867 -13.196 1.00 86.50 256 LEU A C 1
ATOM 2074 O O . LEU A 1 256 ? 13.238 -8.910 -13.731 1.00 86.50 256 LEU A O 1
ATOM 2078 N N . HIS A 1 257 ? 14.886 -7.681 -12.854 1.00 81.88 257 HIS A N 1
ATOM 2079 C CA . HIS A 1 257 ? 15.928 -8.689 -13.019 1.00 81.88 257 HIS A CA 1
ATOM 2080 C C . HIS A 1 257 ? 16.755 -8.860 -11.749 1.00 81.88 257 HIS A C 1
ATOM 2082 O O . HIS A 1 257 ? 16.717 -8.042 -10.833 1.00 81.88 257 HIS A O 1
ATOM 2088 N N . LEU A 1 258 ? 17.510 -9.953 -11.702 1.00 81.31 258 LEU A N 1
ATOM 2089 C CA . LEU A 1 258 ? 18.490 -10.187 -10.653 1.00 81.31 258 LEU A CA 1
ATOM 2090 C C . LEU A 1 258 ? 19.620 -9.137 -10.717 1.00 81.31 258 LEU A C 1
ATOM 2092 O O . LEU A 1 258 ? 19.971 -8.715 -11.820 1.00 81.31 258 LEU A O 1
ATOM 2096 N N . PRO A 1 259 ? 20.211 -8.723 -9.581 1.00 76.12 259 PRO A N 1
ATOM 2097 C CA . PRO A 1 259 ? 21.403 -7.870 -9.571 1.00 76.12 259 PRO A CA 1
ATOM 2098 C C . PRO A 1 259 ? 22.602 -8.576 -10.228 1.00 76.12 259 PRO A C 1
ATOM 2100 O O . PRO A 1 259 ? 22.507 -9.728 -10.648 1.00 76.12 259 PRO A O 1
ATOM 2103 N N . SER A 1 260 ? 23.756 -7.917 -10.324 1.00 79.25 260 SER A N 1
ATOM 2104 C CA . SER A 1 260 ? 24.981 -8.554 -10.827 1.00 79.25 260 SER A CA 1
ATOM 2105 C C . SER A 1 260 ? 25.393 -9.756 -9.961 1.00 79.25 260 SER A C 1
ATOM 2107 O O . SER A 1 260 ? 25.359 -9.682 -8.736 1.00 79.25 260 SER A O 1
ATOM 2109 N N . HIS A 1 261 ? 25.789 -10.862 -10.600 1.00 78.56 261 HIS A N 1
ATOM 2110 C CA . HIS A 1 261 ? 26.253 -12.094 -9.944 1.00 78.56 261 HIS A CA 1
ATOM 2111 C C . HIS A 1 261 ? 27.675 -12.432 -10.396 1.00 78.56 261 HIS A C 1
ATOM 2113 O O . HIS A 1 261 ? 28.040 -12.170 -11.542 1.00 78.56 261 HIS A O 1
ATOM 2119 N N . VAL A 1 262 ? 28.453 -13.060 -9.513 1.00 84.31 262 VAL A N 1
ATOM 2120 C CA . VAL A 1 262 ? 29.805 -13.552 -9.807 1.00 84.31 262 VAL A CA 1
ATOM 2121 C C . VAL A 1 262 ? 29.793 -15.078 -9.782 1.00 84.31 262 VAL A C 1
ATOM 2123 O O . VAL A 1 262 ? 29.215 -15.674 -8.876 1.00 84.31 262 VAL A O 1
ATOM 2126 N N . TYR A 1 263 ? 30.439 -15.691 -10.773 1.00 85.75 263 TYR A N 1
ATOM 2127 C CA . TYR A 1 263 ? 30.588 -17.141 -10.903 1.00 85.75 263 TYR A CA 1
ATOM 2128 C C . TYR A 1 263 ? 32.064 -17.501 -11.008 1.00 85.75 263 TYR A C 1
ATOM 2130 O O . TYR A 1 263 ? 32.875 -16.710 -11.498 1.00 85.75 263 TYR A O 1
ATOM 2138 N N . THR A 1 264 ? 32.413 -18.702 -10.559 1.00 90.81 264 THR A N 1
ATOM 2139 C CA . THR A 1 264 ? 33.761 -19.234 -10.771 1.00 90.81 264 THR A CA 1
ATOM 2140 C C . THR A 1 264 ? 33.978 -19.601 -12.243 1.00 90.81 264 THR A C 1
ATOM 2142 O O . THR A 1 264 ? 33.038 -19.886 -12.985 1.00 90.81 264 THR A O 1
ATOM 2145 N N . VAL A 1 265 ? 35.230 -19.562 -12.708 1.00 87.75 265 VAL A N 1
ATOM 2146 C CA . VAL A 1 265 ? 35.550 -19.910 -14.102 1.00 87.75 265 VAL A CA 1
ATOM 2147 C C . VAL A 1 265 ? 35.207 -21.382 -14.346 1.00 87.75 265 VAL A C 1
ATOM 2149 O O . VAL A 1 265 ? 35.722 -22.259 -13.660 1.00 87.75 265 VAL A O 1
ATOM 2152 N N . GLY A 1 266 ? 34.342 -21.642 -15.329 1.00 88.94 266 GLY A N 1
ATOM 2153 C CA . GLY A 1 266 ? 33.829 -22.982 -15.641 1.00 88.94 266 GLY A CA 1
ATOM 2154 C C . GLY A 1 266 ? 32.533 -23.356 -14.913 1.00 88.94 266 GLY A C 1
ATOM 2155 O O . GLY A 1 266 ? 31.976 -24.415 -15.187 1.00 88.94 266 GLY A O 1
ATOM 2156 N N . GLU A 1 267 ? 32.023 -22.502 -14.025 1.00 89.56 267 GLU A N 1
ATOM 2157 C CA . GLU A 1 267 ? 30.714 -22.685 -13.401 1.00 89.56 267 GLU A CA 1
ATOM 2158 C C . GLU A 1 267 ? 29.588 -22.190 -14.314 1.00 89.56 267 GLU A C 1
ATOM 2160 O O . GLU A 1 267 ? 29.636 -21.088 -14.861 1.00 89.56 267 GLU A O 1
ATOM 2165 N N . GLU A 1 268 ? 28.534 -22.994 -14.446 1.00 86.44 268 GLU A N 1
ATOM 2166 C CA . GLU A 1 268 ? 27.337 -22.591 -15.179 1.00 86.44 268 GLU A CA 1
ATOM 2167 C C . GLU A 1 268 ? 26.507 -21.563 -14.384 1.00 86.44 268 GLU A C 1
ATOM 2169 O O . GLU A 1 268 ? 26.231 -21.779 -13.198 1.00 86.44 268 GLU A O 1
ATOM 2174 N N . PRO A 1 269 ? 26.021 -20.475 -15.014 1.00 83.38 269 PRO A N 1
ATOM 2175 C CA . PRO A 1 269 ? 25.143 -19.515 -14.351 1.00 83.38 269 PRO A CA 1
ATOM 2176 C C . PRO A 1 269 ? 23.805 -20.135 -13.918 1.00 83.38 269 PRO A C 1
ATOM 2178 O O . PRO A 1 269 ? 22.912 -20.387 -14.728 1.00 83.38 269 PRO A O 1
ATOM 2181 N N . ARG A 1 270 ? 23.635 -20.350 -12.609 1.00 83.62 270 ARG A N 1
ATOM 2182 C CA . ARG A 1 270 ? 22.448 -21.018 -12.041 1.00 83.62 270 ARG A CA 1
ATOM 2183 C C . ARG A 1 270 ? 21.280 -20.064 -11.779 1.00 83.62 270 ARG A C 1
ATOM 2185 O O . ARG A 1 270 ? 20.140 -20.389 -12.107 1.00 83.62 270 ARG A O 1
ATOM 2192 N N . PHE A 1 271 ? 21.534 -18.885 -11.210 1.00 83.00 271 PHE A N 1
ATOM 2193 C CA . PHE A 1 271 ? 20.465 -17.993 -10.736 1.00 83.00 271 PHE A CA 1
ATOM 2194 C C . PHE A 1 271 ? 19.599 -17.379 -11.851 1.00 83.00 271 PHE A C 1
ATOM 2196 O O . PHE A 1 271 ? 18.374 -17.430 -11.717 1.00 83.00 271 PHE A O 1
ATOM 2203 N N . PRO A 1 272 ? 20.159 -16.880 -12.976 1.00 85.38 272 PRO A N 1
ATOM 2204 C CA . PRO A 1 272 ? 19.359 -16.346 -14.077 1.00 85.38 272 PRO A CA 1
ATOM 2205 C C . PRO A 1 272 ? 18.364 -17.364 -14.633 1.00 85.38 272 PRO A C 1
ATOM 2207 O O . PRO A 1 272 ? 17.228 -17.010 -14.935 1.00 85.38 272 PRO A O 1
ATOM 2210 N N . LYS A 1 273 ? 18.758 -18.643 -14.712 1.00 84.69 273 LYS A N 1
ATOM 2211 C CA . LYS A 1 273 ? 17.887 -19.722 -15.187 1.00 84.69 273 LYS A CA 1
ATOM 2212 C C . LYS A 1 273 ? 16.648 -19.870 -14.304 1.00 84.69 273 LYS A C 1
ATOM 2214 O O . LYS A 1 273 ? 15.534 -19.823 -14.817 1.00 84.69 273 LYS A O 1
ATOM 2219 N N . TYR A 1 274 ? 16.828 -20.020 -12.991 1.00 83.81 274 TYR A N 1
ATOM 2220 C CA . TYR A 1 274 ? 15.701 -20.168 -12.064 1.00 83.81 274 TYR A CA 1
ATOM 2221 C C . TYR A 1 274 ? 14.831 -18.915 -12.010 1.00 83.81 274 TYR A C 1
ATOM 2223 O O . TYR A 1 274 ? 13.608 -19.018 -12.005 1.00 83.81 274 TYR A O 1
ATOM 2231 N N . PHE A 1 275 ? 15.443 -17.731 -12.033 1.00 84.12 275 PHE A N 1
ATOM 2232 C CA . PHE A 1 275 ? 14.691 -16.484 -12.031 1.00 84.12 275 PHE A CA 1
ATOM 2233 C C . PHE A 1 275 ? 13.842 -16.321 -13.296 1.00 84.12 275 PHE A C 1
ATOM 2235 O O . PHE A 1 275 ? 12.678 -15.947 -13.202 1.00 84.12 275 PHE A O 1
ATOM 2242 N N . ASN A 1 276 ? 14.367 -16.685 -14.468 1.00 86.25 276 ASN A N 1
ATOM 2243 C CA . ASN A 1 276 ? 13.596 -16.670 -15.711 1.00 86.25 276 ASN A CA 1
ATOM 2244 C C . ASN A 1 276 ? 12.393 -17.623 -15.665 1.00 86.25 276 ASN A C 1
ATOM 2246 O O . ASN A 1 276 ? 11.322 -17.251 -16.140 1.00 86.25 276 ASN A O 1
ATOM 2250 N N . ILE A 1 277 ? 12.540 -18.809 -15.062 1.00 86.50 277 ILE A N 1
ATOM 2251 C CA . ILE A 1 277 ? 11.419 -19.742 -14.856 1.00 86.50 277 ILE A CA 1
ATOM 2252 C C . ILE A 1 277 ? 10.349 -19.086 -13.977 1.00 86.50 277 ILE A C 1
ATOM 2254 O O . ILE A 1 277 ? 9.198 -18.995 -14.395 1.00 86.50 277 ILE A O 1
ATOM 2258 N N . LEU A 1 278 ? 10.734 -18.538 -12.819 1.00 84.19 278 LEU A N 1
ATOM 2259 C CA . LEU A 1 278 ? 9.804 -17.869 -11.900 1.00 84.19 278 LEU A CA 1
ATOM 2260 C C . LEU A 1 278 ? 9.089 -16.681 -12.559 1.00 84.19 278 LEU A C 1
ATOM 2262 O O . LEU A 1 278 ? 7.881 -16.505 -12.387 1.00 84.19 278 LEU A O 1
ATOM 2266 N N . LYS A 1 279 ? 9.814 -15.871 -13.343 1.00 86.88 279 LYS A N 1
ATOM 2267 C CA . LYS A 1 279 ? 9.217 -14.774 -14.115 1.00 86.88 279 LYS A CA 1
ATOM 2268 C C . LYS A 1 279 ? 8.193 -15.295 -15.117 1.00 86.88 279 LYS A C 1
ATOM 2270 O O . LYS A 1 279 ? 7.101 -14.739 -15.207 1.00 86.88 279 LYS A O 1
ATOM 2275 N N . GLN A 1 280 ? 8.533 -16.339 -15.870 1.00 88.25 280 GLN A N 1
ATOM 2276 C CA . GLN A 1 280 ? 7.646 -16.877 -16.894 1.00 88.25 280 GLN A CA 1
ATOM 2277 C C . GLN A 1 280 ? 6.390 -17.498 -16.275 1.00 88.25 280 GLN A C 1
ATOM 2279 O O . GLN A 1 280 ? 5.287 -17.233 -16.748 1.00 88.25 280 GLN A O 1
ATOM 2284 N N . GLU A 1 281 ? 6.534 -18.254 -15.186 1.00 85.81 281 GLU A N 1
ATOM 2285 C CA . GLU A 1 281 ? 5.407 -18.812 -14.431 1.00 85.81 281 GLU A CA 1
ATOM 2286 C C . GLU A 1 281 ? 4.483 -17.714 -13.898 1.00 85.81 281 GLU A C 1
ATOM 2288 O O . GLU A 1 281 ? 3.263 -17.824 -14.019 1.00 85.81 281 GLU A O 1
ATOM 2293 N N . PHE A 1 282 ? 5.042 -16.620 -13.367 1.00 86.44 282 PHE A N 1
ATOM 2294 C CA . PHE A 1 282 ? 4.253 -15.464 -12.946 1.00 86.44 282 PHE A CA 1
ATOM 2295 C C . PHE A 1 282 ? 3.492 -14.826 -14.116 1.00 86.44 282 PHE A C 1
ATOM 2297 O O . PHE A 1 282 ? 2.304 -14.541 -13.984 1.00 86.44 282 PHE A O 1
ATOM 2304 N N . ILE A 1 283 ? 4.146 -14.612 -15.262 1.00 90.19 283 ILE A N 1
ATOM 2305 C CA . ILE A 1 283 ? 3.526 -13.993 -16.443 1.00 90.19 283 ILE A CA 1
ATOM 2306 C C . ILE A 1 283 ? 2.374 -14.855 -16.975 1.00 90.19 283 ILE A C 1
ATOM 2308 O O . ILE A 1 283 ? 1.310 -14.320 -17.292 1.00 90.19 283 ILE A O 1
ATOM 2312 N N . VAL A 1 284 ? 2.568 -16.176 -17.041 1.00 89.31 284 VAL A N 1
ATOM 2313 C CA . VAL A 1 284 ? 1.524 -17.132 -17.444 1.00 89.31 284 VAL A CA 1
ATOM 2314 C C . VAL A 1 284 ? 0.367 -17.102 -16.450 1.00 89.31 284 VAL A C 1
ATOM 2316 O O . VAL A 1 284 ? -0.785 -16.965 -16.857 1.00 89.31 284 VAL A O 1
ATOM 2319 N N . ALA A 1 285 ? 0.664 -17.141 -15.148 1.00 86.62 285 ALA A N 1
ATOM 2320 C CA . ALA A 1 285 ? -0.359 -17.087 -14.115 1.00 86.62 285 ALA A CA 1
ATOM 2321 C C . ALA A 1 285 ? -1.167 -15.777 -14.172 1.00 86.62 285 ALA A C 1
ATOM 2323 O O . ALA A 1 285 ? -2.396 -15.781 -14.163 1.00 86.62 285 ALA A O 1
ATOM 2324 N N . ARG A 1 286 ? -0.492 -14.636 -14.319 1.00 89.19 286 ARG A N 1
ATOM 2325 C CA . ARG A 1 286 ? -1.134 -13.329 -14.501 1.00 89.19 286 ARG A CA 1
ATOM 2326 C C . ARG A 1 286 ? -2.094 -13.319 -15.692 1.00 89.19 286 ARG A C 1
ATOM 2328 O O . ARG A 1 286 ? -3.199 -12.795 -15.567 1.00 89.19 286 ARG A O 1
ATOM 2335 N N . HIS A 1 287 ? -1.684 -13.878 -16.830 1.00 90.00 287 HIS A N 1
ATOM 2336 C CA . HIS A 1 287 ? -2.530 -13.937 -18.022 1.00 90.00 287 HIS A CA 1
ATOM 2337 C C . HIS A 1 287 ? -3.756 -14.829 -17.814 1.00 90.00 287 HIS A C 1
ATOM 2339 O O . HIS A 1 287 ? -4.867 -14.424 -18.135 1.00 90.00 287 HIS A O 1
ATOM 2345 N N . MET A 1 288 ? -3.574 -16.001 -17.204 1.00 87.12 288 MET A N 1
ATOM 2346 C CA . MET A 1 288 ? -4.681 -16.900 -16.874 1.00 87.12 288 MET A CA 1
ATOM 2347 C C . MET A 1 288 ? -5.717 -16.219 -15.965 1.00 87.12 288 MET A C 1
ATOM 2349 O O . MET A 1 288 ? -6.913 -16.324 -16.218 1.00 87.12 288 MET A O 1
ATOM 2353 N N . ILE A 1 289 ? -5.287 -15.452 -14.952 1.00 86.56 289 ILE A N 1
ATOM 2354 C CA . ILE A 1 289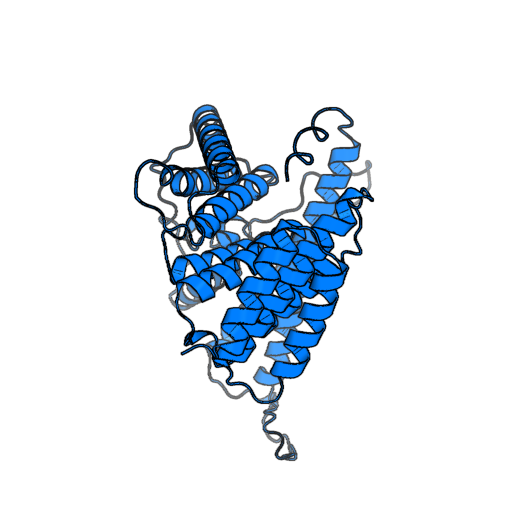 ? -6.216 -14.668 -14.112 1.00 86.56 289 ILE A CA 1
ATOM 2355 C C . ILE A 1 289 ? -6.996 -13.659 -14.961 1.00 86.56 289 ILE A C 1
ATOM 2357 O O . ILE A 1 289 ? -8.209 -13.526 -14.790 1.00 86.56 289 ILE A O 1
ATOM 2361 N N . TYR A 1 290 ? -6.328 -12.956 -15.879 1.00 89.31 290 TYR A N 1
ATOM 2362 C CA . TYR A 1 290 ? -6.999 -12.026 -16.786 1.00 89.31 290 TYR A CA 1
ATOM 2363 C C . TYR A 1 290 ? -8.063 -12.734 -17.633 1.00 89.31 290 TYR A C 1
ATOM 2365 O O . TYR A 1 290 ? -9.208 -12.289 -17.665 1.00 89.31 290 TYR A O 1
ATOM 2373 N N . GLU A 1 291 ? -7.733 -13.864 -18.256 1.00 87.88 291 GLU A N 1
ATOM 2374 C CA . GLU A 1 291 ? -8.685 -14.633 -19.064 1.00 87.88 291 GLU A CA 1
ATOM 2375 C C . GLU A 1 291 ? -9.873 -15.116 -18.231 1.00 87.88 291 GLU A C 1
ATOM 2377 O O . GLU A 1 291 ? -11.020 -14.912 -18.619 1.00 87.88 291 GLU A O 1
ATOM 2382 N N . PHE A 1 292 ? -9.629 -15.672 -17.043 1.00 84.12 292 PHE A N 1
ATOM 2383 C CA . PHE A 1 292 ? -10.704 -16.186 -16.195 1.00 84.12 292 PHE A CA 1
ATOM 2384 C C . PHE A 1 292 ? -11.606 -15.100 -15.609 1.00 84.12 292 PHE A C 1
ATOM 2386 O O . PHE A 1 292 ? -12.771 -15.382 -15.324 1.00 84.12 292 PHE A O 1
ATOM 2393 N N . THR A 1 293 ? -11.097 -13.878 -15.437 1.00 82.50 293 THR A N 1
ATOM 2394 C CA . THR A 1 293 ? -11.876 -12.740 -14.921 1.00 82.50 293 THR A CA 1
ATOM 2395 C C . THR A 1 293 ? -12.604 -11.951 -16.004 1.00 82.50 293 THR A C 1
ATOM 2397 O O . THR A 1 293 ? -13.565 -11.258 -15.681 1.00 82.50 293 THR A O 1
ATOM 2400 N N . THR A 1 294 ? -12.177 -12.038 -17.268 1.00 81.69 294 THR A N 1
ATOM 2401 C CA . THR A 1 294 ? -12.718 -11.202 -18.356 1.00 81.69 294 THR A CA 1
ATOM 2402 C C . THR A 1 294 ? -13.470 -11.967 -19.435 1.00 81.69 294 THR A C 1
ATOM 2404 O O . THR A 1 294 ? -14.342 -11.384 -20.076 1.00 81.69 294 THR A O 1
ATOM 2407 N N . ALA A 1 295 ? -13.167 -13.246 -19.643 1.00 75.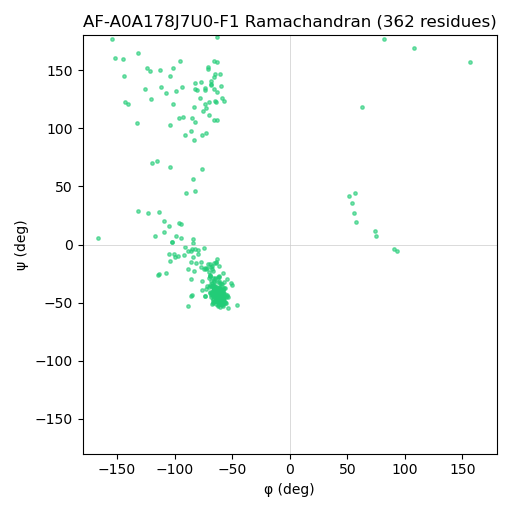12 295 ALA A N 1
ATOM 2408 C CA . ALA A 1 295 ? -13.864 -14.075 -20.611 1.00 75.12 295 ALA A CA 1
ATOM 2409 C C . ALA A 1 295 ? -14.912 -14.933 -19.902 1.00 75.12 295 ALA A C 1
ATOM 2411 O O . ALA A 1 295 ? -14.611 -15.582 -18.901 1.00 75.12 295 ALA A O 1
ATOM 2412 N N . ASP A 1 296 ? -16.130 -14.952 -20.441 1.00 71.50 296 ASP A N 1
ATOM 2413 C CA . ASP A 1 296 ? -17.169 -15.877 -20.010 1.00 71.50 296 ASP A CA 1
ATOM 2414 C C . ASP A 1 296 ? -17.310 -16.985 -21.050 1.00 71.50 296 ASP A C 1
ATOM 2416 O O . ASP A 1 296 ? -17.800 -16.763 -22.156 1.00 71.50 296 ASP A O 1
ATOM 2420 N N . PHE A 1 297 ? -16.757 -18.151 -20.730 1.00 75.50 297 PHE A N 1
ATOM 2421 C CA . PHE A 1 297 ? -16.834 -19.339 -21.566 1.00 75.50 297 PHE A CA 1
ATOM 2422 C C . PHE A 1 297 ? -16.948 -20.584 -20.693 1.00 75.50 297 PHE A C 1
ATOM 2424 O O . PHE A 1 297 ? -16.328 -20.660 -19.623 1.00 75.50 297 PHE A O 1
ATOM 2431 N N . ASP A 1 298 ? -17.705 -21.555 -21.192 1.00 79.56 298 ASP A N 1
ATOM 2432 C CA . ASP A 1 298 ? -17.754 -22.908 -20.653 1.00 79.56 298 ASP A CA 1
ATOM 2433 C C . ASP A 1 298 ? -16.547 -23.690 -21.171 1.00 79.56 298 ASP A C 1
ATOM 2435 O O . ASP A 1 298 ? -16.210 -23.640 -22.360 1.00 79.56 298 ASP A O 1
ATOM 2439 N N . HIS A 1 299 ? -15.852 -24.389 -20.277 1.00 86.06 299 HIS A N 1
ATOM 2440 C CA . HIS A 1 299 ? -14.717 -25.215 -20.662 1.00 86.06 299 HIS A CA 1
ATOM 2441 C C . HIS A 1 299 ? -15.185 -26.653 -20.893 1.00 86.06 299 HIS A C 1
ATOM 2443 O O . HIS A 1 299 ? -15.912 -27.210 -20.080 1.00 86.06 299 HIS A O 1
ATOM 2449 N N . TYR A 1 300 ? -14.725 -27.295 -21.969 1.00 89.81 300 TYR A N 1
ATOM 2450 C CA . TYR A 1 300 ? -15.167 -28.648 -22.335 1.00 89.81 300 TYR A CA 1
ATOM 2451 C C . TYR A 1 300 ? -14.841 -29.718 -21.278 1.00 89.81 300 TYR A C 1
ATOM 2453 O O . TYR A 1 300 ? -15.428 -30.793 -21.312 1.00 89.81 300 TYR A O 1
ATOM 2461 N N . SER A 1 301 ? -13.912 -29.453 -20.350 1.00 88.62 301 SER A N 1
ATOM 2462 C CA . SER A 1 301 ? -13.651 -30.352 -19.212 1.00 88.62 301 SER A CA 1
ATOM 2463 C C . SER A 1 301 ? -14.799 -30.406 -18.211 1.00 88.62 301 SER A C 1
ATOM 2465 O O . SER A 1 301 ? -14.831 -31.322 -17.401 1.00 88.62 301 SER A O 1
ATOM 2467 N N . ASP A 1 302 ? -15.681 -29.406 -18.231 1.00 88.44 302 ASP A N 1
ATOM 2468 C CA . ASP A 1 302 ? -16.851 -29.332 -17.361 1.00 88.44 302 ASP A CA 1
ATOM 2469 C C . ASP A 1 302 ? -18.062 -30.048 -18.001 1.00 88.44 302 ASP A C 1
ATOM 2471 O O . ASP A 1 302 ? -19.095 -30.218 -17.354 1.00 88.44 302 ASP A O 1
ATOM 2475 N N . ASN A 1 303 ? -17.937 -30.519 -19.251 1.00 90.94 303 ASN A N 1
ATOM 2476 C CA . ASN A 1 303 ? -18.975 -31.300 -19.922 1.00 90.94 303 ASN A CA 1
ATOM 2477 C C . ASN A 1 303 ? -19.136 -32.673 -19.260 1.00 90.94 303 ASN A C 1
ATOM 2479 O O . ASN A 1 303 ? -18.151 -33.353 -18.978 1.00 90.94 303 ASN A O 1
ATOM 2483 N N . ASP A 1 304 ? -20.389 -33.093 -19.074 1.00 91.19 304 ASP A N 1
ATOM 2484 C CA . ASP A 1 304 ? -20.763 -34.407 -18.533 1.00 91.19 304 ASP A CA 1
ATOM 2485 C C . ASP A 1 304 ? -20.144 -34.730 -17.155 1.00 91.19 304 ASP A C 1
ATOM 2487 O O . ASP A 1 304 ? -19.976 -35.894 -16.785 1.00 91.19 304 ASP A O 1
ATOM 2491 N N . VAL A 1 305 ? -19.836 -33.697 -16.359 1.00 89.00 305 VAL A N 1
ATOM 2492 C CA . VAL A 1 305 ? -19.361 -33.846 -14.977 1.00 89.00 305 VAL A CA 1
ATOM 2493 C C . VAL A 1 305 ? -20.548 -33.792 -14.017 1.00 89.00 305 VAL A C 1
ATOM 2495 O O . VAL A 1 305 ? -21.153 -32.743 -13.800 1.00 89.00 305 VAL A O 1
ATOM 2498 N N . LEU A 1 306 ? -20.873 -34.931 -13.405 1.00 89.19 306 LEU A N 1
ATOM 2499 C CA . LEU A 1 306 ? -21.862 -34.991 -12.330 1.00 89.19 306 LEU A CA 1
ATOM 2500 C C . LEU A 1 306 ? -21.252 -34.441 -11.034 1.00 89.19 306 LEU A C 1
ATOM 2502 O O . LEU A 1 306 ? -20.331 -35.040 -10.478 1.00 89.19 306 LEU A O 1
ATOM 2506 N N . LEU A 1 307 ? -21.782 -33.318 -10.547 1.00 86.62 307 LEU A N 1
ATOM 2507 C CA . LEU A 1 307 ? -21.398 -32.707 -9.276 1.00 86.62 307 LEU A CA 1
ATOM 2508 C C . LEU A 1 307 ? -22.615 -32.618 -8.358 1.00 86.62 307 LEU A C 1
ATOM 2510 O O . LEU A 1 307 ? -23.641 -32.047 -8.727 1.00 86.62 307 LEU A O 1
ATOM 2514 N N . GLU A 1 308 ? -22.486 -33.168 -7.155 1.00 86.88 308 GLU A N 1
ATOM 2515 C CA . GLU A 1 308 ? -23.520 -33.079 -6.125 1.00 86.88 308 GLU A CA 1
ATOM 2516 C C . GLU A 1 308 ? -23.553 -31.663 -5.532 1.00 86.88 308 GLU A C 1
ATOM 2518 O O . GLU A 1 308 ? -22.517 -31.099 -5.174 1.00 86.88 308 GLU A O 1
ATOM 2523 N N . ASN A 1 309 ? -24.747 -31.077 -5.410 1.00 80.88 309 ASN A N 1
ATOM 2524 C CA . ASN A 1 309 ? -24.918 -29.760 -4.800 1.00 80.88 309 ASN A CA 1
ATOM 2525 C C . ASN A 1 309 ? -25.024 -29.891 -3.274 1.00 80.88 309 ASN A C 1
ATOM 2527 O O . ASN A 1 309 ? -26.048 -30.334 -2.754 1.00 80.88 309 ASN A O 1
ATOM 2531 N N . GLY A 1 310 ? -23.984 -29.455 -2.560 1.00 85.75 310 GLY A N 1
ATOM 2532 C CA . GLY A 1 310 ? -23.938 -29.460 -1.096 1.00 85.75 310 GLY A CA 1
ATOM 2533 C C . GLY A 1 310 ? -24.788 -28.383 -0.408 1.00 85.75 310 GLY A C 1
ATOM 2534 O O . GLY A 1 310 ? -24.829 -28.361 0.819 1.00 85.75 310 GLY A O 1
ATOM 2535 N N . LEU A 1 311 ? -25.454 -27.493 -1.161 1.00 82.38 311 LEU A N 1
ATOM 2536 C CA . LEU A 1 311 ? -26.188 -26.316 -0.659 1.00 82.38 311 LEU A CA 1
ATOM 2537 C C . LEU A 1 311 ? -25.322 -25.341 0.165 1.00 82.38 311 LEU A C 1
ATOM 2539 O O . LEU A 1 311 ? -25.840 -24.503 0.899 1.00 82.38 311 LEU A O 1
ATOM 2543 N N . ASP A 1 312 ? -24.005 -25.420 0.008 1.00 85.44 312 ASP A N 1
ATOM 2544 C CA . ASP A 1 312 ? -22.999 -24.565 0.644 1.00 85.44 312 ASP A CA 1
ATOM 2545 C C . ASP A 1 312 ? -22.652 -23.323 -0.201 1.00 85.44 312 ASP A C 1
ATOM 2547 O O . ASP A 1 312 ? -21.860 -22.479 0.217 1.00 85.44 312 ASP A O 1
ATOM 2551 N N . GLY A 1 313 ? -23.255 -23.195 -1.389 1.00 75.75 313 GLY A N 1
ATOM 2552 C CA . GLY A 1 313 ? -23.000 -22.099 -2.325 1.00 75.75 313 GLY A CA 1
ATOM 2553 C C . GLY A 1 313 ? -21.652 -22.203 -3.043 1.00 75.75 313 GLY A C 1
ATOM 2554 O O . GLY A 1 313 ? -21.223 -21.236 -3.677 1.00 75.75 313 GLY A O 1
ATOM 2555 N N . VAL A 1 314 ? -20.970 -23.351 -2.956 1.00 76.94 314 VAL A N 1
ATOM 2556 C CA . VAL A 1 314 ? -19.696 -23.563 -3.643 1.00 76.94 314 VAL A CA 1
ATOM 2557 C C . VAL A 1 314 ? -19.952 -23.863 -5.117 1.00 76.94 314 VAL A C 1
ATOM 2559 O O . VAL A 1 314 ? -20.691 -24.774 -5.486 1.00 76.94 314 VAL A O 1
ATOM 2562 N N . HIS A 1 315 ? -19.306 -23.086 -5.984 1.00 71.88 315 HIS A N 1
ATOM 2563 C CA . HIS A 1 315 ? -19.345 -23.292 -7.426 1.00 71.88 315 HIS A CA 1
ATOM 2564 C C . HIS A 1 315 ? -18.063 -23.973 -7.899 1.00 71.88 315 HIS A C 1
ATOM 2566 O O . HIS A 1 315 ? -16.967 -23.427 -7.759 1.00 71.88 315 HIS A O 1
ATOM 2572 N N . PHE A 1 316 ? -18.220 -25.141 -8.511 1.00 77.62 316 PHE A N 1
ATOM 2573 C CA . PHE A 1 316 ? -17.142 -25.915 -9.115 1.00 77.62 316 PHE A CA 1
ATOM 2574 C C . PHE A 1 316 ? -17.130 -25.733 -10.636 1.00 77.62 316 PHE A C 1
ATOM 2576 O O . PHE A 1 316 ? -18.157 -25.454 -11.249 1.00 77.62 316 PHE A O 1
ATOM 2583 N N . GLY A 1 317 ? -15.948 -25.862 -11.232 1.00 80.12 317 GLY A N 1
ATOM 2584 C CA . GLY A 1 317 ? -15.725 -25.741 -12.673 1.00 80.12 317 GLY A CA 1
ATOM 2585 C C . GLY A 1 317 ? -14.276 -25.366 -12.962 1.00 80.12 317 GLY A C 1
ATOM 2586 O O . GLY A 1 317 ? -13.601 -24.791 -12.098 1.00 80.12 317 GLY A O 1
ATOM 2587 N N . TYR A 1 318 ? -13.793 -25.669 -14.164 1.00 84.12 318 TYR A N 1
ATOM 2588 C CA . TYR A 1 318 ? -12.403 -25.462 -14.580 1.00 84.12 318 TYR A CA 1
ATOM 2589 C C . TYR A 1 318 ? -11.875 -24.078 -14.185 1.00 84.12 318 TYR A C 1
ATOM 2591 O O . TYR A 1 318 ? -10.879 -23.947 -13.472 1.00 84.12 318 TYR A O 1
ATOM 2599 N N . ARG A 1 319 ? -12.617 -23.024 -14.543 1.00 79.56 319 ARG A N 1
ATOM 2600 C CA . ARG A 1 319 ? -12.259 -21.630 -14.231 1.00 79.56 319 ARG A CA 1
ATOM 2601 C C . ARG A 1 319 ? -12.204 -21.360 -12.726 1.00 79.56 319 ARG A C 1
ATOM 2603 O O . ARG A 1 319 ? -11.298 -20.672 -12.257 1.00 79.56 319 ARG A O 1
ATOM 2610 N N . LYS A 1 320 ? -13.168 -21.895 -11.966 1.00 78.31 320 LYS A N 1
ATOM 2611 C CA . LYS A 1 320 ? -13.301 -21.677 -10.515 1.00 78.31 320 LYS A CA 1
ATOM 2612 C C . LYS A 1 320 ? -12.195 -22.365 -9.722 1.00 78.31 320 LYS A C 1
ATOM 2614 O O . LYS A 1 320 ? -11.818 -21.849 -8.678 1.00 78.31 320 LYS A O 1
ATOM 2619 N N . ILE A 1 321 ? -11.651 -23.470 -10.231 1.00 76.25 321 ILE A N 1
ATOM 2620 C CA . ILE A 1 321 ? -10.521 -24.186 -9.621 1.00 76.25 321 ILE A CA 1
ATOM 2621 C C . ILE A 1 321 ? -9.184 -23.577 -10.051 1.00 76.25 321 ILE A C 1
ATOM 2623 O O . ILE A 1 321 ? -8.298 -23.375 -9.218 1.00 76.25 321 ILE A O 1
ATOM 2627 N N . CYS A 1 322 ? -9.025 -23.248 -11.336 1.00 76.00 322 CYS A N 1
ATOM 2628 C CA . CYS A 1 322 ? -7.782 -22.664 -11.826 1.00 76.00 322 CYS A CA 1
ATOM 2629 C C . CYS A 1 322 ? -7.536 -21.278 -11.222 1.00 76.00 322 CYS A C 1
ATOM 2631 O O . CYS A 1 322 ? -6.418 -20.997 -10.812 1.00 76.00 322 CYS A O 1
ATOM 2633 N N . MET A 1 323 ? -8.560 -20.435 -11.068 1.00 72.50 323 MET A N 1
ATOM 2634 C CA . MET A 1 323 ? -8.389 -19.065 -10.572 1.00 72.50 323 MET A CA 1
ATOM 2635 C C . MET A 1 323 ? -7.695 -18.973 -9.187 1.00 72.50 323 MET A C 1
ATOM 2637 O O . MET A 1 323 ? -6.700 -18.248 -9.095 1.00 72.50 323 MET A O 1
ATOM 2641 N N . PRO A 1 324 ? -8.108 -19.706 -8.129 1.00 68.50 324 PRO A N 1
ATOM 2642 C CA . PRO A 1 324 ? -7.384 -19.757 -6.854 1.00 68.50 324 PRO A CA 1
ATOM 2643 C C . PRO A 1 324 ? -5.959 -20.310 -6.964 1.00 68.50 324 PRO A C 1
ATOM 2645 O O . PRO A 1 324 ? -5.047 -19.763 -6.344 1.00 68.50 324 PRO A O 1
ATOM 2648 N N . LEU A 1 325 ? -5.744 -21.365 -7.761 1.00 67.12 325 LEU A N 1
ATOM 2649 C CA . LEU A 1 325 ? -4.422 -21.973 -7.954 1.00 67.12 325 LEU A CA 1
ATOM 2650 C C . LEU A 1 325 ? -3.457 -20.975 -8.604 1.00 67.12 325 LEU A C 1
ATOM 2652 O O . LEU A 1 325 ? -2.339 -20.759 -8.136 1.00 67.12 325 LEU A O 1
ATOM 2656 N N . THR A 1 326 ? -3.926 -20.307 -9.651 1.00 67.31 326 THR A N 1
ATOM 2657 C CA . THR A 1 326 ? -3.182 -19.292 -10.382 1.00 67.31 326 THR A CA 1
ATOM 2658 C C . THR A 1 326 ? -2.914 -18.049 -9.524 1.00 67.31 326 THR A C 1
ATOM 2660 O O . THR A 1 326 ? -1.809 -17.498 -9.550 1.00 67.31 326 THR A O 1
ATOM 2663 N N . LEU A 1 327 ? -3.883 -17.623 -8.706 1.00 67.62 327 LEU A N 1
ATOM 2664 C CA . LEU A 1 327 ? -3.700 -16.550 -7.727 1.00 67.62 327 LEU A CA 1
ATOM 2665 C C . LEU A 1 327 ? -2.610 -16.908 -6.708 1.00 67.62 327 LEU A C 1
ATOM 2667 O O . LEU A 1 327 ? -1.714 -16.106 -6.450 1.00 67.62 327 LEU A O 1
ATOM 2671 N N . LEU A 1 328 ? -2.631 -18.131 -6.182 1.00 63.62 328 LEU A N 1
ATOM 2672 C CA . LEU A 1 328 ? -1.640 -18.602 -5.220 1.00 63.62 328 LEU A CA 1
ATOM 2673 C C . LEU A 1 328 ? -0.233 -18.683 -5.834 1.00 63.62 328 LEU A C 1
ATOM 2675 O O . LEU A 1 328 ? 0.739 -18.303 -5.181 1.00 63.62 328 LEU A O 1
ATOM 2679 N N . MET A 1 329 ? -0.110 -19.111 -7.093 1.00 63.97 329 MET A N 1
ATOM 2680 C CA . MET A 1 329 ? 1.167 -19.112 -7.820 1.00 63.97 329 MET A CA 1
ATOM 2681 C C . MET A 1 329 ? 1.674 -17.687 -8.075 1.00 63.97 329 MET A C 1
ATOM 2683 O O . MET A 1 329 ? 2.829 -17.383 -7.781 1.00 63.97 329 MET A O 1
ATOM 2687 N N . SER A 1 330 ? 0.817 -16.789 -8.571 1.00 60.81 330 SER A N 1
ATOM 2688 C CA . SER A 1 330 ? 1.201 -15.400 -8.865 1.00 60.81 330 SER A CA 1
ATOM 2689 C C . SER A 1 330 ? 1.629 -14.621 -7.616 1.00 60.81 330 SER A C 1
ATOM 2691 O O . SER A 1 330 ? 2.664 -13.952 -7.646 1.00 60.81 330 SER A O 1
ATOM 2693 N N . LEU A 1 331 ? 0.900 -14.752 -6.500 1.00 59.81 331 LEU A N 1
ATOM 2694 C CA . LEU A 1 331 ? 1.242 -14.105 -5.231 1.00 59.81 331 LEU A CA 1
ATOM 2695 C C . LEU A 1 331 ? 2.562 -14.641 -4.677 1.00 59.81 331 LEU A C 1
ATOM 2697 O O . LEU A 1 331 ? 3.457 -13.855 -4.371 1.00 59.81 331 LEU A O 1
ATOM 2701 N N . ASN A 1 332 ? 2.725 -15.967 -4.618 1.00 57.56 332 ASN A N 1
ATOM 2702 C CA . ASN A 1 332 ? 3.957 -16.578 -4.125 1.00 57.56 332 ASN A CA 1
ATOM 2703 C C . ASN A 1 332 ? 5.176 -16.191 -4.965 1.00 57.56 332 ASN A C 1
ATOM 2705 O O . ASN A 1 332 ? 6.241 -15.957 -4.403 1.00 57.56 332 ASN A O 1
ATOM 2709 N N . HIS A 1 333 ? 5.048 -16.105 -6.290 1.00 56.38 333 HIS A N 1
ATOM 2710 C CA . HIS A 1 333 ? 6.170 -15.744 -7.156 1.00 56.38 333 HIS A CA 1
ATOM 2711 C C . HIS A 1 333 ? 6.492 -14.255 -7.128 1.00 56.38 333 HIS A C 1
ATOM 2713 O O . HIS A 1 333 ? 7.672 -13.915 -7.057 1.00 56.38 333 HIS A O 1
ATOM 2719 N N . LYS A 1 334 ? 5.487 -13.368 -7.081 1.00 58.28 334 LYS A N 1
ATOM 2720 C CA . LYS A 1 334 ? 5.741 -11.933 -6.892 1.00 58.28 334 LYS A CA 1
ATOM 2721 C C . LYS A 1 334 ? 6.473 -11.709 -5.562 1.00 58.28 334 LYS A C 1
ATOM 2723 O O . LYS A 1 334 ? 7.566 -11.155 -5.569 1.00 58.28 334 LYS A O 1
ATOM 2728 N N . LEU A 1 335 ? 5.961 -12.252 -4.452 1.00 53.66 335 LEU A N 1
ATOM 2729 C CA . LEU A 1 335 ? 6.602 -12.174 -3.129 1.00 53.66 335 LEU A CA 1
ATOM 2730 C C . LEU A 1 335 ? 8.008 -12.788 -3.105 1.00 53.66 335 LEU A C 1
ATOM 2732 O O . LEU A 1 335 ? 8.939 -12.152 -2.617 1.00 53.66 335 LEU A O 1
ATOM 2736 N N . LYS A 1 336 ? 8.200 -13.986 -3.671 1.00 52.00 336 LYS A N 1
ATOM 2737 C CA . LYS A 1 336 ? 9.528 -14.612 -3.760 1.00 52.00 336 LYS A CA 1
ATOM 2738 C C . LYS A 1 336 ? 10.502 -13.752 -4.553 1.00 52.00 336 LYS A C 1
ATOM 2740 O O . LYS A 1 336 ? 11.640 -13.629 -4.120 1.00 52.00 336 LYS A O 1
ATOM 2745 N N . ASN A 1 337 ? 10.088 -13.131 -5.655 1.00 52.81 337 ASN A N 1
ATOM 2746 C CA . ASN A 1 337 ? 10.973 -12.285 -6.455 1.00 52.81 337 ASN A CA 1
ATOM 2747 C C . ASN A 1 337 ? 11.472 -11.068 -5.657 1.00 52.81 337 ASN A C 1
ATOM 2749 O O . ASN A 1 337 ? 12.669 -10.790 -5.690 1.00 52.81 337 ASN A O 1
ATOM 2753 N N . TYR A 1 338 ? 10.611 -10.411 -4.870 1.00 53.25 338 TYR A N 1
ATOM 2754 C CA . TYR A 1 338 ? 11.018 -9.281 -4.021 1.00 53.25 338 TYR A CA 1
ATOM 2755 C C . TYR A 1 338 ? 11.836 -9.709 -2.791 1.00 53.25 338 TYR A C 1
ATOM 2757 O O . TYR A 1 338 ? 12.893 -9.135 -2.550 1.00 53.25 338 TYR A O 1
ATOM 2765 N N . ILE A 1 339 ? 11.436 -10.768 -2.074 1.00 50.19 339 ILE A N 1
ATOM 2766 C CA . ILE A 1 339 ? 12.187 -11.290 -0.909 1.00 50.19 339 ILE A CA 1
ATOM 2767 C C . ILE A 1 339 ? 13.581 -11.774 -1.323 1.00 50.19 339 ILE A C 1
ATOM 2769 O O . ILE A 1 339 ? 14.557 -11.626 -0.587 1.00 50.19 339 ILE A O 1
ATOM 2773 N N . THR A 1 340 ? 13.686 -12.376 -2.509 1.00 46.06 340 THR A N 1
ATOM 2774 C CA . THR A 1 340 ? 14.965 -12.830 -3.056 1.00 46.06 340 THR A CA 1
ATOM 2775 C C . THR A 1 340 ? 15.857 -11.616 -3.314 1.00 46.06 340 THR A C 1
ATOM 2777 O O . THR A 1 340 ? 16.977 -11.590 -2.816 1.00 46.06 340 THR A O 1
ATOM 2780 N N . LEU A 1 341 ? 15.356 -10.568 -3.978 1.00 46.78 341 LEU A N 1
ATOM 2781 C CA . LEU A 1 341 ? 16.104 -9.323 -4.205 1.00 46.78 341 LEU A CA 1
ATOM 2782 C C . LEU A 1 341 ? 16.566 -8.646 -2.905 1.00 46.78 341 LEU A C 1
ATOM 2784 O O . LEU A 1 341 ? 17.731 -8.270 -2.815 1.00 46.78 341 LEU A O 1
ATOM 2788 N N . GLU A 1 342 ? 15.708 -8.562 -1.890 1.00 41.56 342 GLU A N 1
ATOM 2789 C CA . GLU A 1 342 ? 16.021 -7.954 -0.588 1.00 41.56 342 GLU A CA 1
ATOM 2790 C C . GLU A 1 342 ? 17.091 -8.746 0.191 1.00 41.56 342 GLU A C 1
ATOM 2792 O O . GLU A 1 342 ? 18.038 -8.179 0.746 1.00 41.56 342 GLU A O 1
ATOM 2797 N N . LYS A 1 343 ? 17.016 -10.086 0.175 1.00 37.03 343 LYS A N 1
ATOM 2798 C CA . LYS A 1 343 ? 18.063 -10.947 0.754 1.00 37.03 343 LYS A CA 1
ATOM 2799 C C . LYS A 1 343 ? 19.388 -10.832 -0.001 1.00 37.03 343 LYS A C 1
ATOM 2801 O O . LYS A 1 343 ? 20.439 -10.821 0.634 1.00 37.03 343 LYS A O 1
ATOM 2806 N N . TRP A 1 344 ? 19.364 -10.720 -1.329 1.00 42.69 344 TRP A N 1
ATOM 2807 C CA . TRP A 1 344 ? 20.583 -10.563 -2.131 1.00 42.69 344 TRP A CA 1
ATOM 2808 C C . TRP A 1 344 ? 21.218 -9.183 -1.984 1.00 42.69 344 TRP A C 1
ATOM 2810 O O . TRP A 1 344 ? 22.443 -9.097 -1.942 1.00 42.69 344 TRP A O 1
ATOM 2820 N N . GLN A 1 345 ? 20.423 -8.120 -1.839 1.00 40.62 345 GLN A N 1
ATOM 2821 C CA . GLN A 1 345 ? 20.935 -6.791 -1.498 1.00 40.62 345 GLN A CA 1
ATOM 2822 C C . GLN A 1 345 ? 21.641 -6.813 -0.142 1.00 40.62 345 GLN A C 1
ATOM 2824 O O . GLN A 1 345 ? 22.774 -6.349 -0.044 1.00 40.62 345 GLN A O 1
ATOM 2829 N N . ASN A 1 346 ? 21.061 -7.475 0.863 1.00 35.03 346 ASN A N 1
ATOM 2830 C CA . ASN A 1 346 ? 21.725 -7.685 2.150 1.00 35.03 346 ASN A CA 1
ATOM 2831 C C . ASN A 1 346 ? 23.018 -8.515 2.041 1.00 35.03 346 ASN A C 1
ATOM 2833 O O . ASN A 1 346 ? 24.004 -8.175 2.686 1.00 35.03 346 ASN A O 1
ATOM 2837 N N . ILE A 1 347 ? 23.079 -9.550 1.194 1.00 33.12 347 ILE A N 1
ATOM 2838 C CA . ILE A 1 347 ? 24.316 -10.326 0.956 1.00 33.12 347 ILE A CA 1
ATOM 2839 C C . ILE A 1 347 ? 25.383 -9.485 0.225 1.00 33.12 347 ILE A C 1
ATOM 2841 O O . ILE A 1 347 ? 26.565 -9.595 0.543 1.00 33.12 347 ILE A O 1
ATOM 2845 N N . GLY A 1 348 ? 24.989 -8.598 -0.695 1.00 28.08 348 GLY A N 1
ATOM 2846 C CA . GLY A 1 348 ? 25.893 -7.628 -1.329 1.00 28.08 348 GLY A CA 1
ATOM 2847 C C . GLY A 1 348 ? 26.441 -6.578 -0.352 1.00 28.08 348 GLY A C 1
ATOM 2848 O O . GLY A 1 348 ? 27.594 -6.165 -0.468 1.00 28.08 348 GLY A O 1
ATOM 2849 N N . ILE A 1 349 ? 25.658 -6.214 0.669 1.00 31.06 349 ILE A N 1
ATOM 2850 C CA . ILE A 1 349 ? 26.060 -5.300 1.751 1.00 31.06 349 ILE A CA 1
ATOM 2851 C C . ILE A 1 349 ? 27.097 -5.944 2.694 1.00 31.06 349 ILE A C 1
ATOM 2853 O O . ILE A 1 349 ? 27.924 -5.235 3.265 1.00 31.06 349 ILE A O 1
ATOM 2857 N N . TRP A 1 350 ? 27.181 -7.279 2.791 1.00 24.81 350 TRP A N 1
ATOM 2858 C CA . TRP A 1 350 ? 28.272 -7.938 3.534 1.00 24.81 350 TRP A CA 1
ATOM 2859 C C . TRP A 1 350 ? 29.664 -7.731 2.903 1.00 24.81 350 TRP A C 1
ATOM 2861 O O . TRP A 1 350 ? 30.668 -7.921 3.593 1.00 24.81 350 TRP A O 1
ATOM 2871 N N . GLY A 1 351 ? 29.737 -7.290 1.639 1.00 24.88 351 GLY A N 1
ATOM 2872 C CA . GLY A 1 351 ? 30.974 -6.844 0.983 1.00 24.88 351 GLY A CA 1
ATOM 2873 C C . GLY A 1 351 ? 31.328 -5.367 1.221 1.00 24.88 351 GLY A C 1
ATOM 2874 O O . GLY A 1 351 ? 32.476 -4.981 1.018 1.00 24.88 351 GLY A O 1
ATOM 2875 N N . PHE A 1 352 ? 30.381 -4.556 1.702 1.00 25.06 352 PHE A N 1
ATOM 2876 C CA . PHE A 1 352 ? 30.554 -3.138 2.037 1.00 25.06 352 PHE A CA 1
ATOM 2877 C C . PHE A 1 352 ? 30.262 -2.924 3.529 1.00 25.06 352 PHE A C 1
ATOM 2879 O O . PHE A 1 352 ? 29.250 -2.351 3.930 1.00 25.06 352 PHE A O 1
ATOM 2886 N N . LYS A 1 353 ? 31.148 -3.423 4.398 1.00 25.91 353 LYS A N 1
ATOM 2887 C CA . LYS A 1 353 ? 31.046 -3.158 5.838 1.00 25.91 353 LYS A CA 1
ATOM 2888 C C . LYS A 1 353 ? 31.331 -1.690 6.167 1.00 25.91 353 LYS A C 1
ATOM 2890 O O . LYS A 1 353 ? 32.317 -1.129 5.703 1.00 25.91 353 LYS A O 1
ATOM 2895 N N . SER A 1 354 ? 30.533 -1.194 7.123 1.00 33.59 354 SER A N 1
ATOM 2896 C CA . SER A 1 354 ? 30.756 -0.052 8.031 1.00 33.59 354 SER A CA 1
ATOM 2897 C C . SER A 1 354 ? 30.896 1.311 7.343 1.00 33.59 354 SER A C 1
ATOM 2899 O O . SER A 1 354 ? 31.838 1.553 6.609 1.00 33.59 354 SER A O 1
ATOM 2901 N N . THR A 1 355 ? 30.050 2.320 7.572 1.00 25.23 355 THR A N 1
ATOM 2902 C CA . THR A 1 355 ? 29.894 2.977 8.888 1.00 25.23 355 THR A CA 1
ATOM 2903 C C . THR A 1 355 ? 28.636 3.878 8.970 1.00 25.23 355 THR A C 1
ATOM 2905 O O . THR A 1 355 ? 28.449 4.556 9.971 1.00 25.23 355 THR A O 1
ATOM 2908 N N . GLN A 1 356 ? 27.754 3.912 7.961 1.00 26.69 356 GLN A N 1
ATOM 2909 C CA . GLN A 1 356 ? 26.684 4.935 7.873 1.00 26.69 356 GLN A CA 1
ATOM 2910 C C . GLN A 1 356 ? 25.255 4.469 8.212 1.00 26.69 356 GLN A C 1
ATOM 2912 O O . GLN A 1 356 ? 24.374 5.300 8.385 1.00 26.69 356 GLN A O 1
ATOM 2917 N N . LEU A 1 357 ? 25.009 3.169 8.394 1.00 25.98 357 LEU A N 1
ATOM 2918 C CA . LEU A 1 357 ? 23.660 2.648 8.685 1.00 25.98 357 LEU A CA 1
ATOM 2919 C C . LEU A 1 357 ? 23.210 2.792 10.153 1.00 25.98 357 LEU A C 1
ATOM 2921 O O . LEU A 1 357 ? 22.068 2.478 10.470 1.00 25.98 357 LEU A O 1
ATOM 2925 N N . LYS A 1 358 ? 24.072 3.280 11.058 1.00 23.19 358 LYS A N 1
ATOM 2926 C CA . LYS A 1 358 ? 23.723 3.449 12.482 1.00 23.19 358 LYS A CA 1
ATOM 2927 C C . LYS A 1 358 ? 22.937 4.725 12.804 1.00 23.19 358 LYS A C 1
ATOM 2929 O O . LYS A 1 358 ? 22.368 4.785 13.883 1.00 23.19 358 LYS A O 1
ATOM 2934 N N . SER A 1 359 ? 22.887 5.726 11.922 1.00 24.67 359 SER A N 1
ATOM 2935 C CA . SER A 1 359 ? 22.272 7.026 12.251 1.00 24.67 359 SER A CA 1
ATOM 2936 C C . SER A 1 359 ? 20.854 7.233 11.715 1.00 24.67 359 SER A C 1
ATOM 2938 O O . SER A 1 359 ? 20.242 8.227 12.070 1.00 24.67 359 SER A O 1
ATOM 2940 N N . VAL A 1 360 ? 20.328 6.334 10.875 1.00 29.27 360 VAL A N 1
ATOM 2941 C CA . VAL A 1 360 ? 19.027 6.535 10.193 1.00 29.27 360 VAL A CA 1
ATOM 2942 C C . VAL A 1 360 ? 17.892 5.699 10.808 1.00 29.27 360 VAL A C 1
ATOM 2944 O O . VAL A 1 360 ? 16.726 5.976 10.573 1.00 29.27 360 VAL A O 1
ATOM 2947 N N . ILE A 1 361 ? 18.209 4.704 11.644 1.00 27.38 361 ILE A N 1
ATOM 2948 C CA . ILE A 1 361 ? 17.207 3.825 12.283 1.00 27.38 361 ILE A CA 1
ATOM 2949 C C . ILE A 1 361 ? 16.850 4.291 13.714 1.00 27.38 361 ILE A C 1
ATOM 2951 O O . ILE A 1 361 ? 15.871 3.832 14.281 1.00 27.38 361 ILE A O 1
ATOM 2955 N N . LEU A 1 362 ? 17.590 5.250 14.285 1.00 23.98 362 LEU A N 1
ATOM 2956 C CA . LEU A 1 362 ? 17.391 5.758 15.656 1.00 23.98 362 LEU A CA 1
ATOM 2957 C C . LEU A 1 362 ? 16.507 7.020 15.752 1.00 23.98 362 LEU A C 1
ATOM 2959 O O . LEU A 1 362 ? 16.550 7.718 16.761 1.00 23.98 362 LEU A O 1
ATOM 2963 N N . SER A 1 363 ? 15.725 7.330 14.718 1.00 25.55 363 SER A N 1
ATOM 2964 C CA . SER A 1 363 ? 14.794 8.473 14.713 1.00 25.55 363 SER A CA 1
ATOM 2965 C C . SER A 1 363 ? 13.382 8.111 14.229 1.00 25.55 363 SER A C 1
ATOM 2967 O O . SER A 1 363 ? 12.681 8.953 13.676 1.00 25.55 363 SER A O 1
ATOM 2969 N N . ILE A 1 364 ? 12.976 6.856 14.437 1.00 30.05 364 ILE A N 1
ATOM 2970 C CA . ILE A 1 364 ? 11.568 6.448 14.591 1.00 30.05 364 ILE A CA 1
ATOM 2971 C C . ILE A 1 364 ? 11.391 6.127 16.071 1.00 30.05 364 ILE A C 1
ATOM 2973 O O . ILE A 1 364 ? 10.338 6.498 16.632 1.00 30.05 364 ILE A O 1
#

InterPro domains:
  IPR040826 LA2681-like HEPN domain [PF18733] (266-319)

Sequence (364 aa):
MLNKEIENLGLEIDLACDSNDSLKLEQLLVGCDSLMGNETSENRSVLYFYKANCCAALRMIERKDVDDTWNWHQERLITEILHLRKAVAETGFEQLNEVMQCKILTNIANGLSSLGRAIESINYYDKALSRIDNFAMALGNKAIGQVHYGQHLYDHGHSGIFFFLAHKQLNRFGTEPLLWDCGVHQDALEAFIDYRDFAERVLKEMEFDSSFNFNNFPLGQHKKEQDYRKWCLRHRLFMNPLNDVFSATIAANDVLHLPSHVYTVGEEPRFPKYFNILKQEFIVARHMIYEFTTADFDHYSDNDVLLENGLDGVHFGYRKICMPLTLLMSLNHKLKNYITLEKWQNIGIWGFKSTQLKSVILSI

pLDDT: mean 85.38, std 17.63, range [23.19, 98.69]

Radius of gyration: 23.6 Å; Cα contacts (8 Å, |Δi|>4): 359; chains: 1; bounding box: 62×60×64 Å

Nearest PDB structures (foldseek):
  7w5m-assembly1_A  TM=6.137E-01  e=6.823E-03  Arabidopsis thaliana
  2j9q-assembly1_B  TM=3.906E-01  e=3.966E-02  Homo sapiens
  8os1-assembly2_A  TM=4.967E-01  e=1.516E-01  Trypanosoma cruzi
  3r9a-assembly1_B  TM=3.394E-01  e=4.690E-02  Homo sapiens
  2j9q-assembly1_A  TM=3.794E-01  e=1.230E-01  Homo sapiens

Mean predicted aligned error: 8.53 Å

Solvent-accessible surface area (backbone atoms only — not comparable to full-atom values): 20550 Å² total; per-residue (Å²): 131,80,55,68,68,57,55,49,49,52,53,54,49,54,53,27,50,77,69,66,37,59,70,58,37,56,52,50,46,53,51,43,62,72,53,49,84,85,51,54,46,42,55,39,18,51,41,24,43,51,46,17,51,40,29,50,43,46,44,58,58,59,45,75,82,41,95,55,92,84,54,86,80,48,67,41,61,53,49,19,41,51,27,31,53,50,12,65,67,26,88,21,34,84,75,45,58,63,68,59,46,29,51,47,30,28,52,38,15,50,51,30,42,76,70,67,39,50,62,61,13,43,52,28,20,51,55,21,38,71,73,42,74,48,35,40,69,36,48,39,52,41,23,52,51,31,39,58,51,22,73,73,45,91,47,63,71,58,20,48,52,29,25,50,56,17,27,62,51,32,56,42,69,90,72,53,92,59,50,54,95,85,54,88,53,63,70,59,51,50,50,37,51,54,53,24,56,50,28,50,51,52,38,60,76,65,66,58,69,87,82,64,69,53,65,81,42,86,55,63,94,44,71,70,48,32,52,50,43,51,50,31,30,74,69,44,65,35,51,20,80,58,16,56,78,43,65,48,39,69,27,69,44,71,72,68,70,82,77,96,81,87,74,60,94,90,55,77,82,60,65,68,56,54,50,51,51,48,51,49,54,29,53,52,24,52,49,52,48,51,48,61,75,72,53,92,76,88,57,78,85,54,58,94,62,91,73,85,83,82,83,77,82,79,75,85,45,69,61,61,56,46,45,59,54,32,49,54,49,28,51,53,38,54,51,47,55,53,54,50,51,56,53,49,52,54,59,56,43,71,77,62,72,84,84,72,79,75,74,74,73,79,80,122